Protein AF-A0A845BG48-F1 (afdb_monomer)

Structure (mmCIF, N/CA/C/O backbone):
data_AF-A0A845BG48-F1
#
_entry.id   AF-A0A845BG48-F1
#
loop_
_atom_site.group_PDB
_atom_site.id
_atom_site.type_symbol
_atom_site.label_atom_id
_atom_site.label_alt_id
_atom_site.label_comp_id
_atom_site.label_asym_id
_atom_site.label_entity_id
_atom_site.label_seq_id
_atom_site.pdbx_PDB_ins_code
_atom_site.Cartn_x
_atom_site.Cartn_y
_atom_site.Cartn_z
_atom_site.occupancy
_atom_site.B_iso_or_equiv
_atom_site.auth_seq_id
_atom_site.auth_comp_id
_atom_site.auth_asym_id
_atom_site.auth_atom_id
_atom_site.pdbx_PDB_model_num
ATOM 1 N N . MET A 1 1 ? 6.027 63.699 -12.533 1.00 31.20 1 MET A N 1
ATOM 2 C CA . MET A 1 1 ? 7.114 62.796 -12.099 1.00 31.20 1 MET A CA 1
ATOM 3 C C . MET A 1 1 ? 6.487 61.728 -11.215 1.00 31.20 1 MET A C 1
ATOM 5 O O . MET A 1 1 ? 6.056 62.059 -10.121 1.00 31.20 1 MET A O 1
ATOM 9 N N . ILE A 1 2 ? 6.293 60.512 -11.730 1.00 33.22 2 ILE A N 1
ATOM 10 C CA . ILE A 1 2 ? 5.609 59.414 -11.025 1.00 33.22 2 ILE A CA 1
ATOM 11 C C . ILE A 1 2 ? 6.683 58.423 -10.571 1.00 33.22 2 ILE A C 1
ATOM 13 O O . ILE A 1 2 ? 7.434 57.910 -11.397 1.00 33.22 2 ILE A O 1
ATOM 17 N N . LEU A 1 3 ? 6.781 58.200 -9.261 1.00 30.17 3 LEU A N 1
ATOM 18 C CA . LEU A 1 3 ? 7.706 57.248 -8.645 1.00 30.17 3 LEU A CA 1
ATOM 19 C C . LEU A 1 3 ? 7.070 55.851 -8.652 1.00 30.17 3 LEU A C 1
ATOM 21 O O . LEU A 1 3 ? 6.097 55.592 -7.947 1.00 30.17 3 LEU A O 1
ATOM 25 N N . LEU A 1 4 ? 7.617 54.961 -9.477 1.00 35.16 4 LEU A N 1
ATOM 26 C CA . LEU A 1 4 ? 7.224 53.558 -9.595 1.00 35.16 4 LEU A CA 1
ATOM 27 C C . LEU A 1 4 ? 7.928 52.762 -8.482 1.00 35.16 4 LEU A C 1
ATOM 29 O O . LEU A 1 4 ? 9.118 52.467 -8.580 1.00 35.16 4 LEU A O 1
ATOM 33 N N . LEU A 1 5 ? 7.217 52.441 -7.397 1.00 34.38 5 LEU A N 1
ATOM 34 C CA . LEU A 1 5 ? 7.753 51.606 -6.319 1.00 34.38 5 LEU A CA 1
ATOM 35 C C . LEU A 1 5 ? 7.679 50.128 -6.731 1.00 34.38 5 LEU A C 1
ATOM 37 O O . LEU A 1 5 ? 6.734 49.412 -6.403 1.00 34.38 5 LEU A O 1
ATOM 41 N N . ILE A 1 6 ? 8.682 49.669 -7.473 1.00 36.94 6 ILE A N 1
ATOM 42 C CA . ILE A 1 6 ? 8.892 48.243 -7.728 1.00 36.94 6 ILE A CA 1
ATOM 43 C C . ILE A 1 6 ? 9.318 47.618 -6.393 1.00 36.94 6 ILE A C 1
ATOM 45 O O . ILE A 1 6 ? 10.304 48.046 -5.799 1.00 36.94 6 ILE A O 1
ATOM 49 N N . ARG A 1 7 ? 8.577 46.620 -5.898 1.00 40.50 7 ARG A N 1
ATOM 50 C CA . ARG A 1 7 ? 9.009 45.764 -4.781 1.00 40.50 7 ARG A CA 1
ATOM 51 C C . ARG A 1 7 ? 9.574 44.456 -5.353 1.00 40.50 7 ARG A C 1
ATOM 53 O O . ARG A 1 7 ? 8.804 43.518 -5.543 1.00 40.50 7 ARG A O 1
ATOM 60 N N . PRO A 1 8 ? 10.884 44.367 -5.644 1.00 43.97 8 PRO A N 1
ATOM 61 C CA . PRO A 1 8 ? 11.494 43.192 -6.277 1.00 43.97 8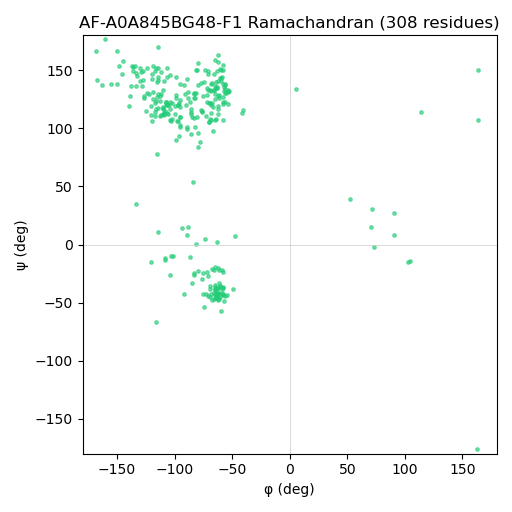 PRO A CA 1
ATOM 62 C C . PRO A 1 8 ? 11.636 41.959 -5.361 1.00 43.97 8 PRO A C 1
ATOM 64 O O . PRO A 1 8 ? 12.193 40.957 -5.792 1.00 43.97 8 PRO A O 1
ATOM 67 N N . PHE A 1 9 ? 11.125 41.998 -4.124 1.00 45.34 9 PHE A N 1
ATOM 68 C CA . PHE A 1 9 ? 11.353 40.958 -3.109 1.00 45.34 9 PHE A CA 1
A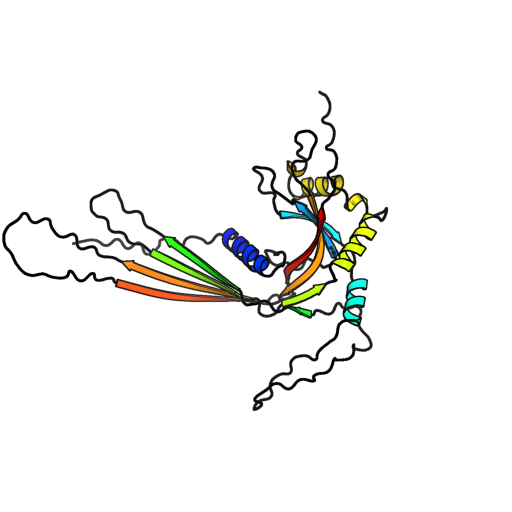TOM 69 C C . PHE A 1 9 ? 10.078 40.504 -2.381 1.00 45.34 9 PHE A C 1
ATOM 71 O O . PHE A 1 9 ? 10.118 40.212 -1.187 1.00 45.34 9 PHE A O 1
ATOM 78 N N . ALA A 1 10 ? 8.923 40.458 -3.054 1.00 47.00 10 ALA A N 1
ATOM 79 C CA . ALA A 1 10 ? 7.792 39.722 -2.487 1.00 47.00 10 ALA A CA 1
ATOM 80 C C . ALA A 1 10 ? 8.201 38.244 -2.371 1.00 47.00 10 ALA A C 1
ATOM 82 O O . ALA A 1 10 ? 8.518 37.620 -3.384 1.00 47.00 10 ALA A O 1
ATOM 83 N N . ALA A 1 11 ? 8.264 37.723 -1.141 1.00 46.59 11 ALA A N 1
ATOM 84 C CA . ALA A 1 11 ? 8.648 36.339 -0.895 1.00 46.59 11 ALA A CA 1
ATOM 85 C C . ALA A 1 11 ? 7.723 35.413 -1.705 1.00 46.59 11 ALA A C 1
ATOM 87 O O . ALA A 1 11 ? 6.504 35.616 -1.672 1.00 46.59 11 ALA A O 1
ATOM 88 N N . PRO A 1 12 ? 8.265 34.440 -2.462 1.00 51.38 12 PRO A N 1
ATOM 89 C CA . PRO A 1 12 ? 7.428 33.494 -3.183 1.00 51.38 12 PRO A CA 1
ATOM 90 C C . PRO A 1 12 ? 6.515 32.792 -2.177 1.00 51.38 12 PRO A C 1
ATOM 92 O O . PRO A 1 12 ? 6.969 32.400 -1.101 1.00 51.38 12 PRO A O 1
ATOM 95 N N . ALA A 1 13 ? 5.232 32.650 -2.518 1.00 50.88 13 ALA A N 1
ATOM 96 C CA . ALA A 1 13 ? 4.318 31.840 -1.727 1.00 50.88 13 ALA A CA 1
ATOM 97 C C . ALA A 1 13 ? 4.936 30.444 -1.560 1.00 50.88 13 ALA A C 1
ATOM 99 O O . ALA A 1 13 ? 5.268 29.779 -2.544 1.00 50.88 13 ALA A O 1
ATOM 100 N N . THR A 1 14 ? 5.157 30.034 -0.315 1.00 45.25 14 THR A N 1
ATOM 101 C CA . THR A 1 14 ? 5.721 28.727 0.010 1.00 45.25 14 THR A CA 1
ATOM 102 C C . THR A 1 14 ? 4.690 27.666 -0.349 1.00 45.25 14 THR A C 1
ATOM 104 O O . THR A 1 14 ? 3.622 27.625 0.260 1.00 45.25 14 THR A O 1
ATOM 107 N N . VAL A 1 15 ? 4.985 26.832 -1.349 1.00 53.31 15 VAL A N 1
ATOM 108 C CA . VAL A 1 15 ? 4.248 25.578 -1.569 1.00 53.31 15 VAL A CA 1
ATOM 109 C C . VAL A 1 15 ? 4.383 24.764 -0.286 1.00 53.31 15 VAL A C 1
ATOM 111 O O . VAL A 1 15 ? 5.504 24.524 0.168 1.00 53.31 15 VAL A O 1
ATOM 114 N N . THR A 1 16 ? 3.263 24.423 0.346 1.00 58.56 16 THR A N 1
ATOM 115 C CA . THR A 1 16 ? 3.285 23.610 1.563 1.00 58.56 16 THR A CA 1
ATOM 116 C C . THR A 1 16 ? 3.445 22.142 1.169 1.00 58.56 16 THR A C 1
ATOM 118 O O . THR A 1 16 ? 3.022 21.722 0.095 1.00 58.56 16 THR A O 1
ATOM 121 N N . ALA A 1 17 ? 4.068 21.330 2.027 1.00 59.22 17 ALA A N 1
ATOM 122 C CA . ALA A 1 17 ? 4.212 19.889 1.784 1.00 59.22 17 ALA A CA 1
ATOM 123 C C . ALA A 1 17 ? 2.853 19.170 1.613 1.00 59.22 17 ALA A C 1
ATOM 125 O O . ALA A 1 17 ? 2.782 18.112 0.990 1.00 59.22 17 ALA A O 1
ATOM 126 N N . GLU A 1 18 ? 1.776 19.764 2.134 1.00 62.78 18 GLU A N 1
ATOM 127 C CA . GLU A 1 18 ? 0.395 19.289 2.003 1.00 62.78 18 GLU A CA 1
ATOM 128 C C . GLU A 1 18 ? -0.098 19.313 0.548 1.00 62.78 18 GLU A C 1
ATOM 130 O O . GLU A 1 18 ? -0.745 18.356 0.121 1.00 62.78 18 GLU A O 1
ATOM 135 N N . ASP A 1 19 ? 0.282 20.332 -0.235 1.00 69.88 19 ASP A N 1
ATOM 136 C CA . ASP A 1 19 ? -0.083 20.437 -1.656 1.00 69.88 19 ASP A CA 1
ATOM 137 C C . ASP A 1 19 ? 0.511 19.266 -2.464 1.00 69.88 19 ASP A C 1
ATOM 139 O O . ASP A 1 19 ? -0.168 18.656 -3.293 1.00 69.88 19 ASP A O 1
ATOM 143 N N . VAL A 1 20 ? 1.766 18.900 -2.173 1.00 73.00 20 VAL A N 1
ATOM 144 C CA . VAL A 1 20 ? 2.483 17.809 -2.857 1.00 73.00 20 VAL A CA 1
ATOM 145 C C . VAL A 1 20 ? 1.883 16.450 -2.499 1.00 73.00 20 VAL A C 1
ATOM 147 O O . VAL A 1 20 ? 1.634 15.630 -3.382 1.00 73.00 20 VAL A O 1
ATOM 150 N N . ALA A 1 21 ? 1.600 16.213 -1.215 1.00 78.75 21 ALA A N 1
ATOM 151 C CA . ALA A 1 21 ? 0.995 14.966 -0.752 1.00 78.75 21 ALA A CA 1
ATOM 152 C C . ALA A 1 21 ? -0.392 14.737 -1.373 1.00 78.75 21 ALA A C 1
ATOM 154 O O . ALA A 1 21 ? -0.726 13.621 -1.778 1.00 78.75 21 ALA A O 1
ATOM 155 N N . GLN A 1 22 ? -1.207 15.792 -1.475 1.00 81.06 22 GLN A N 1
ATOM 156 C CA . GLN A 1 22 ? -2.530 15.708 -2.086 1.00 81.06 22 GLN A CA 1
ATOM 157 C C . GLN A 1 22 ? -2.439 15.427 -3.590 1.00 81.06 22 GLN A C 1
ATOM 159 O O . GLN A 1 22 ? -3.100 14.508 -4.079 1.00 81.06 22 GLN A O 1
ATOM 164 N N . ALA A 1 23 ? -1.594 16.173 -4.306 1.00 78.50 23 ALA A N 1
ATOM 165 C CA . ALA A 1 23 ? -1.367 15.997 -5.737 1.00 78.50 23 ALA A CA 1
ATOM 166 C C . ALA A 1 23 ? -0.861 14.582 -6.068 1.00 78.50 23 ALA A C 1
ATOM 168 O O . ALA A 1 23 ? -1.337 13.938 -7.012 1.00 78.50 23 ALA A O 1
ATOM 169 N N . TRP A 1 24 ? 0.053 14.069 -5.244 1.00 83.75 24 TRP A N 1
ATOM 170 C CA . TRP A 1 24 ? 0.539 12.698 -5.310 1.00 83.75 24 TRP A CA 1
ATOM 171 C C . TRP A 1 24 ? -0.584 11.683 -5.136 1.00 83.75 24 TRP A C 1
ATOM 173 O O . TRP A 1 24 ? -0.813 10.842 -6.008 1.00 83.75 24 TRP A O 1
ATOM 183 N N . ASN A 1 25 ? -1.307 11.777 -4.017 1.00 86.50 25 ASN A N 1
ATOM 184 C CA . ASN A 1 25 ? -2.363 10.837 -3.671 1.00 86.50 25 ASN A CA 1
ATOM 185 C C . ASN A 1 25 ? -3.440 10.794 -4.752 1.00 86.50 25 ASN A C 1
ATOM 187 O O . ASN A 1 25 ? -3.874 9.707 -5.136 1.00 86.50 25 ASN A O 1
ATOM 191 N N . GLU A 1 26 ? -3.838 11.951 -5.282 1.00 84.88 26 GLU A N 1
ATOM 192 C CA . GLU A 1 26 ? -4.800 12.037 -6.375 1.00 84.88 26 GLU A CA 1
ATOM 193 C C . GLU A 1 26 ? -4.269 11.359 -7.644 1.00 84.88 26 GLU A C 1
ATOM 195 O O . GLU A 1 26 ? -4.958 10.532 -8.246 1.00 84.88 26 GLU A O 1
ATOM 200 N N . SER A 1 27 ? -3.031 11.658 -8.035 1.00 83.19 27 SER A N 1
ATOM 201 C CA . SER A 1 27 ? -2.456 11.154 -9.283 1.00 83.19 27 SER A CA 1
ATOM 202 C C . SER A 1 27 ? -2.221 9.649 -9.256 1.00 83.19 27 SER A C 1
ATOM 204 O O . SER A 1 27 ? -2.562 8.956 -10.213 1.00 83.19 27 SER A O 1
ATOM 206 N N . ILE A 1 28 ? -1.709 9.122 -8.145 1.00 87.44 28 ILE A N 1
ATOM 207 C CA . ILE A 1 28 ? -1.507 7.685 -7.965 1.00 87.44 28 ILE A CA 1
ATOM 208 C C . ILE A 1 28 ? -2.850 6.949 -7.845 1.00 87.44 28 ILE A C 1
ATOM 210 O O . ILE A 1 28 ? -3.019 5.886 -8.444 1.00 87.44 28 ILE A O 1
ATOM 214 N N . SER A 1 29 ? -3.850 7.531 -7.172 1.00 88.06 29 SER A N 1
ATOM 215 C CA . SER A 1 29 ? -5.186 6.922 -7.075 1.00 88.06 29 SER A CA 1
ATOM 216 C C . SER A 1 29 ? -5.859 6.760 -8.442 1.00 88.06 29 SER A C 1
ATOM 218 O O . SER A 1 29 ? -6.553 5.767 -8.671 1.00 88.06 29 SER A O 1
ATOM 220 N N . ARG A 1 30 ? -5.609 7.675 -9.393 1.00 88.19 30 ARG A N 1
ATOM 221 C CA . ARG A 1 30 ? -6.095 7.561 -10.785 1.00 88.19 30 ARG A CA 1
ATOM 222 C C . ARG A 1 30 ? -5.536 6.338 -11.524 1.00 88.19 30 ARG A C 1
ATOM 224 O O . ARG A 1 30 ? -6.145 5.892 -12.491 1.00 88.19 30 ARG A O 1
ATOM 231 N N . LEU A 1 31 ? -4.426 5.762 -11.056 1.00 87.06 31 LEU A N 1
ATOM 232 C CA . LEU A 1 31 ? -3.834 4.529 -11.594 1.00 87.06 31 LEU A CA 1
ATOM 233 C C . LEU A 1 31 ? -4.529 3.260 -11.057 1.00 87.06 31 LEU A C 1
ATOM 235 O O . LEU A 1 31 ? -4.145 2.140 -11.404 1.00 87.06 31 LEU A O 1
ATOM 239 N N . GLY A 1 32 ? -5.550 3.410 -10.203 1.00 89.75 32 GLY A N 1
ATOM 240 C CA . GLY A 1 32 ? -6.282 2.295 -9.603 1.00 89.75 32 GLY A CA 1
ATOM 241 C C . GLY A 1 32 ? -5.469 1.538 -8.550 1.00 89.75 32 GLY A C 1
ATOM 242 O O . GLY A 1 32 ? -5.623 0.321 -8.400 1.00 89.75 32 GLY A O 1
ATOM 243 N N . ILE A 1 33 ? -4.565 2.236 -7.859 1.00 93.81 33 ILE A N 1
ATOM 244 C CA . ILE A 1 33 ? -3.758 1.711 -6.752 1.00 93.81 33 ILE A CA 1
ATOM 245 C C . ILE A 1 33 ? -3.849 2.667 -5.560 1.00 93.81 33 ILE A C 1
ATOM 247 O O . ILE A 1 33 ? -4.074 3.862 -5.731 1.00 93.81 33 ILE A O 1
ATOM 251 N N . LEU A 1 34 ? -3.706 2.139 -4.348 1.00 95.06 34 LEU A N 1
ATOM 252 C CA . LEU A 1 34 ? -3.690 2.939 -3.127 1.00 95.06 34 LEU A CA 1
ATOM 253 C C . LEU A 1 34 ? -2.334 3.644 -3.014 1.00 95.06 34 LEU A C 1
ATOM 255 O O . LEU A 1 34 ? -1.317 2.955 -3.115 1.00 95.06 34 LEU A O 1
ATOM 259 N N . PRO A 1 35 ? -2.299 4.973 -2.826 1.00 94.69 35 PRO A N 1
ATOM 260 C CA . PRO A 1 35 ? -1.052 5.719 -2.771 1.00 94.69 35 PRO A CA 1
ATOM 261 C C . PRO A 1 35 ? -0.302 5.492 -1.458 1.00 94.69 35 PRO A C 1
ATOM 263 O O . PRO A 1 35 ? -0.909 5.282 -0.408 1.00 94.69 35 PRO A O 1
ATOM 266 N N . VAL A 1 36 ? 1.025 5.586 -1.530 1.00 94.06 36 VAL A N 1
ATOM 267 C CA . VAL A 1 36 ? 1.924 5.662 -0.373 1.00 94.06 36 VAL A CA 1
ATOM 268 C C . VAL A 1 36 ? 2.689 6.975 -0.489 1.00 94.06 36 VAL A C 1
ATOM 270 O O . VAL A 1 36 ? 3.351 7.212 -1.503 1.00 94.06 36 VAL A O 1
ATOM 273 N N . PHE A 1 37 ? 2.530 7.854 0.502 1.00 89.94 37 PHE A N 1
ATOM 274 C CA . PHE A 1 37 ? 3.234 9.130 0.564 1.00 89.94 37 PHE A CA 1
ATOM 275 C C . PHE A 1 37 ? 3.719 9.432 1.993 1.00 89.94 37 PHE A C 1
ATOM 277 O O . PHE A 1 37 ? 2.887 9.455 2.905 1.00 89.94 37 PHE A O 1
ATOM 284 N N . PRO A 1 38 ? 5.015 9.748 2.175 1.00 91.38 38 PRO A N 1
ATOM 285 C CA . PRO A 1 38 ? 6.072 9.629 1.162 1.00 91.38 38 PRO A CA 1
ATOM 286 C C . PRO A 1 38 ? 6.260 8.161 0.723 1.00 91.38 38 PRO A C 1
ATOM 288 O O . PRO A 1 38 ? 5.763 7.270 1.402 1.00 91.38 38 PRO A O 1
ATOM 291 N N . PRO A 1 39 ? 6.917 7.879 -0.415 1.00 92.25 39 PRO A N 1
ATOM 292 C CA . PRO A 1 39 ? 7.283 6.509 -0.768 1.00 92.25 39 PRO A CA 1
ATOM 293 C C . PRO A 1 39 ? 8.163 5.861 0.310 1.00 92.25 39 PRO A C 1
ATOM 295 O O . PRO A 1 39 ? 9.086 6.502 0.813 1.00 92.25 39 PRO A O 1
ATOM 298 N N . GLU A 1 40 ? 7.906 4.595 0.637 1.00 95.38 40 GLU A N 1
ATOM 299 C CA . GLU A 1 40 ? 8.533 3.902 1.774 1.00 95.38 40 GLU A CA 1
ATOM 300 C C . GLU A 1 40 ? 9.032 2.501 1.398 1.00 95.38 40 GLU A C 1
ATOM 302 O O . GLU A 1 40 ? 8.433 1.813 0.575 1.00 95.38 40 GLU A O 1
ATOM 307 N N . GLU A 1 41 ? 10.123 2.049 2.019 1.00 95.38 41 GLU A N 1
ATOM 308 C CA . GLU A 1 41 ? 10.659 0.689 1.830 1.00 95.38 41 GLU A CA 1
ATOM 309 C C . GLU A 1 41 ? 9.899 -0.369 2.649 1.00 95.38 41 GLU A C 1
ATOM 311 O O . GLU A 1 41 ? 9.911 -1.547 2.300 1.00 95.38 41 GLU A O 1
ATOM 316 N N . ASP A 1 42 ? 9.219 0.042 3.724 1.00 95.25 42 ASP A N 1
ATOM 317 C CA . ASP A 1 42 ? 8.741 -0.859 4.781 1.00 95.25 42 ASP A CA 1
ATOM 318 C C . ASP A 1 42 ? 7.333 -1.445 4.558 1.00 95.25 42 ASP A C 1
ATOM 320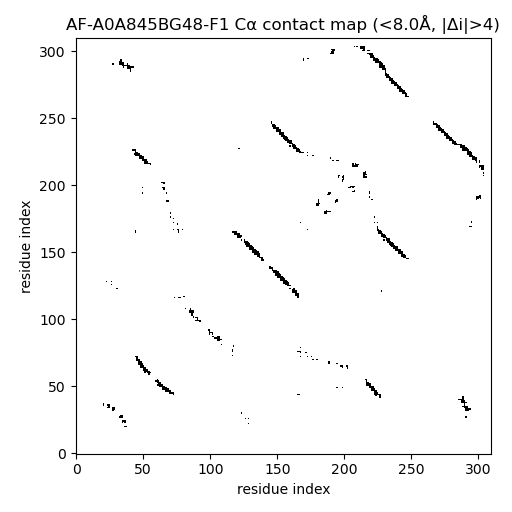 O O . ASP A 1 42 ? 6.796 -2.127 5.441 1.00 95.25 42 ASP A O 1
ATOM 324 N N . LEU A 1 43 ? 6.741 -1.237 3.377 1.00 97.50 43 LEU A N 1
ATOM 325 C CA . LEU A 1 43 ? 5.425 -1.766 3.015 1.00 97.50 43 LEU A CA 1
ATOM 326 C C . LEU A 1 43 ? 5.555 -3.024 2.150 1.00 97.50 43 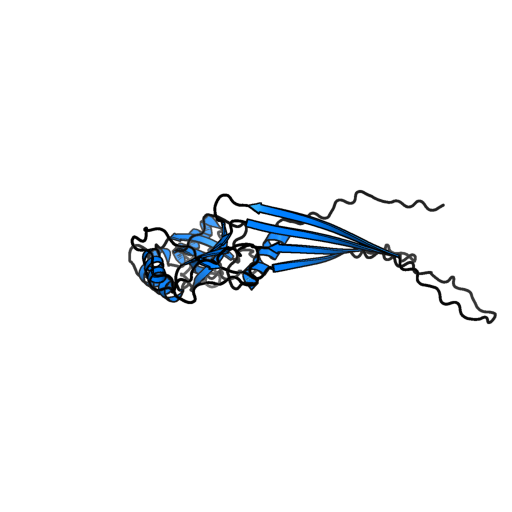LEU A C 1
ATOM 328 O O . LEU A 1 43 ? 6.077 -2.992 1.037 1.00 97.50 43 LEU A O 1
ATOM 332 N N . HIS A 1 44 ? 5.031 -4.145 2.638 1.00 97.94 44 HIS A N 1
ATOM 333 C CA . HIS A 1 44 ? 5.247 -5.453 2.025 1.00 97.94 44 HIS A CA 1
ATOM 334 C C . HIS A 1 44 ? 3.937 -6.156 1.667 1.00 97.94 44 HIS A C 1
ATOM 336 O O . HIS A 1 44 ? 2.899 -5.973 2.306 1.00 97.94 44 HIS A O 1
ATOM 342 N N . VAL A 1 45 ? 3.981 -7.013 0.642 1.00 98.31 45 VAL A N 1
ATOM 343 C CA . VAL A 1 45 ? 2.881 -7.951 0.361 1.00 98.31 45 VAL A CA 1
ATOM 344 C C . VAL A 1 45 ? 2.714 -8.885 1.551 1.00 98.31 45 VAL A C 1
ATOM 346 O O . VAL A 1 45 ? 3.687 -9.490 1.985 1.00 98.31 45 VAL A O 1
ATOM 349 N N . GLY A 1 46 ? 1.488 -9.007 2.055 1.00 98.44 46 GLY A N 1
ATOM 350 C CA . GLY A 1 46 ? 1.191 -9.735 3.286 1.00 98.44 46 GLY A CA 1
ATOM 351 C C . GLY A 1 46 ? 0.945 -8.837 4.495 1.00 98.44 46 GLY A C 1
ATOM 352 O O . GLY A 1 46 ? 0.367 -9.301 5.477 1.00 98.44 46 GLY A O 1
ATOM 353 N N . ASP A 1 47 ? 1.300 -7.550 4.439 1.00 98.69 47 ASP A N 1
ATOM 354 C CA . ASP A 1 47 ? 1.019 -6.637 5.546 1.00 98.69 47 ASP A CA 1
ATOM 355 C C . ASP A 1 47 ? -0.491 -6.459 5.748 1.00 98.69 47 ASP A C 1
ATOM 357 O O . ASP A 1 47 ? -1.238 -6.153 4.813 1.00 98.69 47 ASP A O 1
ATOM 361 N N . LEU A 1 48 ? -0.938 -6.628 6.992 1.00 98.50 48 LEU A N 1
ATOM 362 C CA . LEU A 1 48 ? -2.326 -6.473 7.409 1.00 98.50 48 LEU A CA 1
ATOM 363 C C . LEU A 1 48 ? -2.481 -5.187 8.220 1.00 98.50 48 LEU A C 1
ATOM 365 O O . LEU A 1 48 ? -1.880 -5.030 9.284 1.00 98.50 48 LEU A O 1
ATOM 369 N N . TRP A 1 49 ? -3.335 -4.289 7.742 1.00 98.31 49 TRP A N 1
ATOM 370 C CA . TRP A 1 49 ? -3.578 -2.977 8.334 1.00 98.31 49 TRP A CA 1
ATOM 371 C C . TRP A 1 49 ? -5.010 -2.850 8.844 1.00 98.31 49 TRP A C 1
ATOM 373 O O . TRP A 1 49 ? -5.945 -3.264 8.162 1.00 98.31 49 TRP A O 1
ATOM 383 N N . ALA A 1 50 ? -5.191 -2.218 10.003 1.00 97.94 50 ALA A N 1
ATOM 384 C CA . ALA A 1 50 ? -6.479 -1.663 10.410 1.00 97.94 50 ALA A CA 1
ATOM 385 C C . ALA A 1 50 ? -6.569 -0.216 9.935 1.00 97.94 50 ALA A C 1
ATOM 387 O O . ALA A 1 50 ? -5.653 0.566 10.186 1.00 97.94 50 ALA A O 1
ATOM 388 N N . VAL A 1 51 ? -7.664 0.136 9.265 1.00 96.25 51 VAL A N 1
ATOM 389 C CA . VAL A 1 51 ? -7.867 1.455 8.657 1.00 96.25 51 VAL A CA 1
ATOM 390 C C . VAL A 1 51 ? -9.215 2.028 9.069 1.00 96.25 51 VAL A C 1
ATOM 392 O O . VAL A 1 51 ? -10.219 1.312 9.118 1.00 96.25 51 VAL A O 1
ATOM 395 N N . ILE A 1 52 ? -9.235 3.334 9.327 1.00 94.56 52 ILE A N 1
ATOM 396 C CA . ILE A 1 52 ? -10.457 4.107 9.552 1.00 94.56 52 ILE A CA 1
ATOM 397 C C . ILE A 1 52 ? -11.148 4.351 8.206 1.00 94.56 52 ILE A C 1
ATOM 399 O O . ILE A 1 52 ? -10.591 4.999 7.317 1.00 94.56 52 ILE A O 1
ATOM 403 N N . ALA A 1 53 ? -12.346 3.784 8.043 1.00 88.69 53 ALA A N 1
ATOM 404 C CA . ALA A 1 53 ? -13.030 3.716 6.752 1.00 88.69 53 ALA A CA 1
ATOM 405 C C . ALA A 1 53 ? -13.817 4.983 6.390 1.00 88.69 53 ALA A C 1
ATOM 407 O O . ALA A 1 53 ? -14.013 5.259 5.208 1.00 88.69 53 ALA A O 1
ATOM 408 N N . SER A 1 54 ? -14.263 5.743 7.387 1.00 83.62 54 SER A N 1
ATOM 409 C CA . SER A 1 54 ? -14.951 7.018 7.202 1.00 83.62 54 SER A CA 1
ATOM 410 C C . SER A 1 54 ? -14.645 7.956 8.363 1.00 83.62 54 SER A C 1
ATOM 412 O O . SER A 1 54 ? -14.382 7.496 9.477 1.00 83.62 54 SER A O 1
ATOM 414 N N . ASP A 1 55 ? -14.724 9.261 8.111 1.00 72.31 55 ASP A N 1
ATOM 415 C CA . ASP A 1 55 ? -14.693 10.251 9.183 1.00 72.31 55 ASP A CA 1
ATOM 416 C C . ASP A 1 55 ? -15.963 10.157 10.028 1.00 72.31 55 ASP A C 1
ATOM 418 O O . ASP A 1 55 ? -17.073 10.030 9.505 1.00 72.31 55 ASP A O 1
ATOM 422 N N . ALA A 1 56 ? -15.794 10.254 11.345 1.00 67.19 56 ALA A N 1
ATOM 423 C CA . ALA A 1 56 ? -16.856 10.753 12.202 1.00 67.19 56 ALA A CA 1
ATOM 424 C C . ALA A 1 56 ? -16.850 12.286 12.098 1.00 67.19 56 ALA A C 1
ATOM 426 O O . ALA A 1 56 ? -15.773 12.892 12.086 1.00 67.19 56 ALA A O 1
ATOM 427 N N . GLU A 1 57 ? -18.036 12.898 11.997 1.00 68.12 57 GLU A N 1
ATOM 428 C CA . GLU A 1 57 ? -18.218 14.349 11.845 1.00 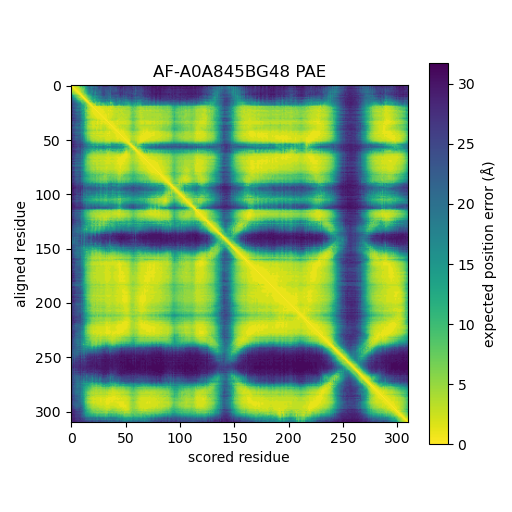68.12 57 GLU A CA 1
ATOM 429 C C . GLU A 1 57 ? -17.242 15.147 12.727 1.00 68.12 57 GLU A C 1
ATOM 431 O O . GLU A 1 57 ? -17.292 15.070 13.955 1.00 68.12 57 GLU A O 1
ATOM 436 N N . GLY A 1 58 ? -16.348 15.913 12.090 1.00 63.78 58 GLY A N 1
ATOM 437 C CA . GLY A 1 58 ? -15.430 16.830 12.771 1.00 63.78 58 GLY A CA 1
ATOM 438 C C . GLY A 1 58 ? -14.061 16.267 13.171 1.00 63.78 58 GLY A C 1
ATOM 439 O O . GLY A 1 58 ? -13.314 16.976 13.841 1.00 63.78 58 GLY A O 1
ATOM 440 N N . THR A 1 59 ? -13.687 15.048 12.762 1.00 63.50 59 THR A N 1
ATOM 441 C CA . THR A 1 59 ? -12.355 14.481 13.058 1.00 63.50 59 THR A CA 1
ATOM 442 C C . THR A 1 59 ? -11.555 14.187 11.781 1.00 63.50 59 THR A C 1
ATOM 444 O O . THR A 1 59 ? -12.095 13.549 10.890 1.00 63.50 59 THR A O 1
ATOM 447 N N . PRO A 1 60 ? -10.276 14.611 11.656 1.00 77.88 60 PRO A N 1
ATOM 448 C CA . PRO A 1 60 ? -9.434 14.331 10.486 1.00 77.88 60 PRO A CA 1
ATOM 449 C C . PRO A 1 60 ? -8.772 12.944 10.601 1.00 77.88 60 PRO A C 1
ATOM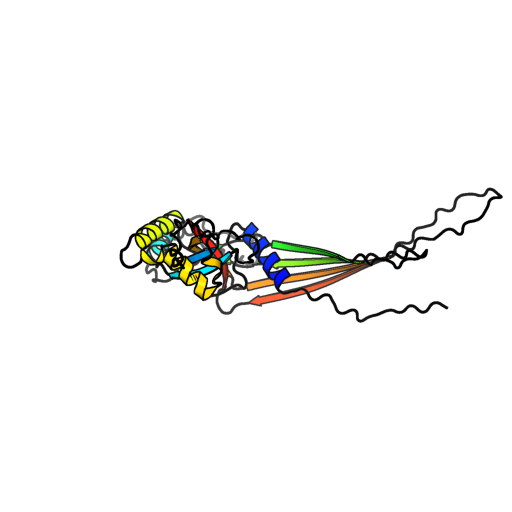 451 O O . PRO A 1 60 ? -7.543 12.812 10.588 1.00 77.88 60 PRO A O 1
ATOM 454 N N . LEU A 1 61 ? -9.582 11.906 10.817 1.00 78.56 61 LEU A N 1
ATOM 455 C CA . LEU A 1 61 ? -9.101 10.548 11.089 1.00 78.56 61 LEU A CA 1
ATOM 456 C C . LEU A 1 61 ? -9.185 9.626 9.869 1.00 78.56 61 LEU A C 1
ATOM 458 O O . LEU A 1 61 ? -8.615 8.531 9.899 1.00 78.56 61 LEU A O 1
ATOM 462 N N . LEU A 1 62 ? -9.839 10.057 8.791 1.00 80.81 62 LEU A N 1
ATOM 463 C CA . LEU A 1 62 ? -9.971 9.294 7.559 1.00 80.81 62 LEU A CA 1
ATOM 464 C C . LEU A 1 62 ? -8.616 8.837 7.038 1.00 80.81 62 LEU A C 1
ATOM 466 O O . LEU A 1 62 ? -7.658 9.603 6.929 1.00 80.81 62 LEU A O 1
ATOM 470 N N . GLY A 1 63 ? -8.548 7.551 6.702 1.00 80.44 63 GLY A N 1
ATOM 471 C CA . GLY A 1 63 ? -7.358 6.954 6.112 1.00 80.44 63 GLY A CA 1
ATOM 472 C C . GLY A 1 63 ? -6.199 6.759 7.086 1.00 80.44 63 GLY A C 1
ATOM 473 O O . GLY A 1 63 ? -5.198 6.163 6.689 1.00 80.44 63 GLY A O 1
ATOM 474 N N . LYS A 1 64 ? -6.316 7.174 8.358 1.00 91.25 64 LYS A N 1
ATOM 475 C CA . LYS A 1 64 ? -5.341 6.779 9.377 1.00 91.25 64 LYS A CA 1
ATOM 476 C C . LYS A 1 64 ? -5.402 5.267 9.569 1.00 91.25 64 LYS A C 1
ATOM 478 O O . LYS A 1 64 ? -6.476 4.654 9.555 1.00 91.25 64 LYS A O 1
ATOM 483 N N . ALA A 1 65 ? -4.228 4.675 9.728 1.00 94.94 65 ALA A N 1
ATOM 484 C CA . ALA A 1 65 ? -4.062 3.238 9.742 1.00 94.94 65 ALA A CA 1
ATOM 485 C C . ALA A 1 65 ? -2.962 2.812 10.713 1.00 94.94 65 ALA A C 1
ATOM 487 O O . ALA A 1 65 ? -2.069 3.591 11.039 1.00 94.94 65 ALA A O 1
ATOM 488 N N . VAL A 1 66 ? -3.018 1.555 11.142 1.00 96.88 66 VAL A N 1
ATOM 489 C CA . VAL A 1 66 ? -1.955 0.909 11.918 1.00 96.88 66 VAL A CA 1
ATOM 490 C C . VAL A 1 66 ? -1.735 -0.512 11.406 1.00 96.88 66 VAL A C 1
ATOM 492 O O . VAL A 1 66 ? -2.698 -1.237 11.138 1.00 96.88 66 VAL A O 1
ATOM 495 N N . ARG A 1 67 ? -0.469 -0.915 11.251 1.00 97.88 67 ARG A N 1
ATOM 496 C CA . ARG A 1 67 ? -0.109 -2.287 10.876 1.00 97.88 67 ARG A CA 1
ATOM 497 C C . ARG A 1 67 ? -0.367 -3.209 12.065 1.00 97.88 67 ARG A C 1
ATOM 499 O O . ARG A 1 67 ? 0.178 -2.989 13.143 1.00 97.88 67 ARG A O 1
ATOM 506 N N . LEU A 1 68 ? -1.198 -4.228 11.871 1.00 97.75 68 LEU A N 1
ATOM 507 C CA . LEU A 1 68 ? -1.540 -5.210 12.901 1.00 97.75 68 LEU A CA 1
ATOM 508 C C . LEU A 1 68 ? -0.620 -6.429 12.863 1.00 97.75 68 LEU A C 1
ATOM 510 O O . LEU A 1 68 ? -0.232 -6.938 13.911 1.00 97.75 68 LEU A O 1
ATOM 514 N N . ALA A 1 69 ? -0.317 -6.921 11.661 1.00 98.19 69 ALA A N 1
ATOM 515 C CA . ALA A 1 69 ? 0.428 -8.157 11.456 1.00 98.19 69 ALA A CA 1
ATOM 516 C C . ALA A 1 69 ? 1.024 -8.224 10.043 1.00 98.19 69 ALA A C 1
ATOM 518 O O . ALA A 1 69 ? 0.769 -7.358 9.203 1.00 98.19 69 ALA A O 1
ATOM 519 N N . HIS A 1 70 ? 1.778 -9.292 9.793 1.00 98.50 70 HIS A N 1
ATOM 520 C CA . HIS A 1 70 ? 2.233 -9.703 8.472 1.00 98.50 70 HIS A CA 1
ATOM 521 C C . HIS A 1 70 ? 1.835 -11.165 8.250 1.00 98.50 70 HIS A C 1
ATOM 523 O O . HIS A 1 70 ? 2.105 -12.020 9.097 1.00 98.50 70 HIS A O 1
ATOM 529 N N . ILE A 1 71 ? 1.169 -11.440 7.134 1.00 98.38 71 ILE A N 1
ATOM 530 C CA . ILE A 1 71 ? 0.773 -12.779 6.705 1.00 98.38 71 ILE A CA 1
ATOM 531 C C . ILE A 1 71 ? 1.746 -13.209 5.615 1.00 98.38 71 ILE A C 1
ATOM 533 O O . ILE A 1 71 ? 1.833 -12.548 4.585 1.00 98.38 71 ILE A O 1
ATOM 537 N N . ASP A 1 72 ? 2.451 -14.321 5.814 1.00 97.56 72 ASP A N 1
ATOM 538 C CA . ASP A 1 72 ? 3.339 -14.843 4.777 1.00 97.56 72 ASP A CA 1
ATOM 539 C C . ASP A 1 72 ? 2.511 -15.352 3.583 1.00 97.56 72 ASP A C 1
ATOM 541 O O . ASP A 1 72 ? 1.653 -16.230 3.720 1.00 97.56 72 ASP A O 1
ATOM 545 N N . LEU A 1 73 ? 2.748 -14.751 2.414 1.00 97.81 73 LEU A N 1
ATOM 546 C CA . LEU A 1 73 ? 2.112 -15.078 1.133 1.00 97.81 73 LEU A CA 1
ATOM 547 C C . LEU A 1 73 ? 3.122 -15.637 0.118 1.00 97.81 73 LEU A C 1
ATOM 549 O O . LEU A 1 73 ? 2.822 -15.717 -1.077 1.00 97.81 73 LEU A O 1
ATOM 553 N N . ARG A 1 74 ? 4.342 -15.967 0.552 1.00 95.62 74 ARG A N 1
ATOM 554 C CA . ARG A 1 74 ? 5.451 -16.336 -0.334 1.00 95.62 74 ARG A CA 1
ATOM 555 C C . ARG A 1 74 ? 5.193 -17.619 -1.103 1.00 95.62 74 ARG A C 1
ATOM 557 O O . ARG A 1 74 ? 5.483 -17.678 -2.295 1.00 95.62 74 ARG A O 1
ATOM 564 N N . ASP A 1 75 ? 4.568 -18.599 -0.466 1.00 95.56 75 ASP A N 1
ATOM 565 C CA . ASP A 1 75 ? 4.133 -19.839 -1.106 1.00 95.56 75 ASP A CA 1
ATOM 566 C C . ASP A 1 75 ? 3.175 -19.575 -2.283 1.00 95.56 75 ASP A C 1
ATOM 568 O O . ASP A 1 75 ? 3.345 -20.121 -3.375 1.00 95.56 75 ASP A O 1
ATOM 572 N N . LEU A 1 76 ? 2.219 -18.660 -2.098 1.00 96.19 76 LEU A N 1
ATOM 573 C CA . 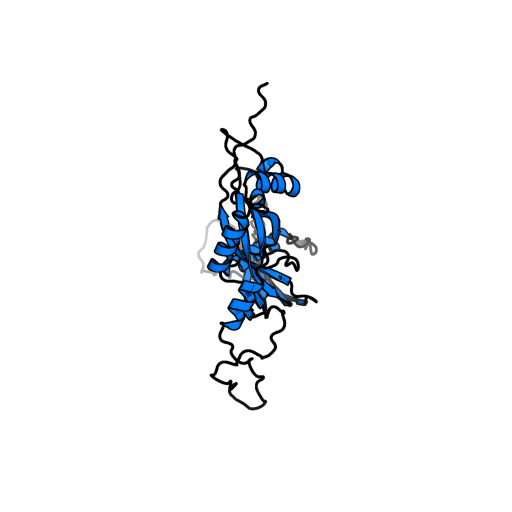LEU A 1 76 ? 1.269 -18.253 -3.132 1.00 96.19 76 LEU A CA 1
ATOM 574 C C . LEU A 1 76 ? 1.944 -17.465 -4.264 1.00 96.19 76 LEU A C 1
ATOM 576 O O . LEU A 1 76 ? 1.561 -17.617 -5.426 1.00 96.19 76 LEU A O 1
ATOM 580 N N . MET A 1 77 ? 2.945 -16.636 -3.950 1.00 95.06 77 MET A N 1
ATOM 581 C CA . MET A 1 77 ? 3.726 -15.906 -4.957 1.00 95.06 77 MET A CA 1
ATOM 582 C C . MET A 1 77 ? 4.547 -16.860 -5.823 1.00 95.06 77 MET A C 1
ATOM 584 O O . MET A 1 77 ? 4.485 -16.767 -7.048 1.00 95.06 77 MET A O 1
ATOM 588 N N . HIS A 1 78 ? 5.241 -17.816 -5.206 1.00 92.25 78 HIS A N 1
ATOM 589 C CA . HIS A 1 78 ? 6.015 -18.837 -5.916 1.00 92.25 78 HIS A CA 1
ATOM 590 C C . HIS A 1 78 ? 5.125 -19.705 -6.804 1.00 92.25 78 HIS A C 1
ATOM 592 O O . HIS A 1 78 ? 5.406 -19.880 -7.991 1.00 92.25 78 HIS A O 1
ATOM 598 N N . ALA A 1 79 ? 3.995 -20.174 -6.269 1.00 91.50 79 ALA A N 1
ATOM 599 C CA . ALA A 1 79 ? 3.026 -20.952 -7.035 1.00 91.50 79 ALA A CA 1
ATOM 600 C C . ALA A 1 79 ? 2.458 -20.168 -8.231 1.00 91.50 79 ALA A C 1
ATOM 602 O O . ALA A 1 79 ? 2.208 -20.746 -9.291 1.00 91.50 79 ALA A O 1
ATOM 603 N N . ALA A 1 80 ? 2.259 -18.853 -8.087 1.00 90.44 80 ALA A N 1
ATOM 604 C CA . ALA A 1 80 ? 1.819 -17.997 -9.182 1.00 90.44 80 ALA A CA 1
ATOM 605 C C . ALA A 1 80 ? 2.923 -17.791 -10.231 1.00 90.44 80 ALA A C 1
ATOM 607 O O . ALA A 1 80 ? 2.645 -17.896 -11.423 1.00 90.44 80 ALA A O 1
ATOM 608 N N . GLN A 1 81 ? 4.164 -17.540 -9.809 1.00 88.75 81 GLN A N 1
ATOM 609 C CA . GLN A 1 81 ? 5.304 -17.315 -10.705 1.00 88.75 81 GLN A CA 1
ATOM 610 C C . GLN A 1 81 ? 5.613 -18.532 -11.578 1.00 88.75 81 GLN A C 1
ATOM 612 O O . GLN A 1 81 ? 5.918 -18.370 -12.755 1.00 88.75 81 GLN A O 1
ATOM 617 N N . GLN A 1 82 ? 5.481 -19.744 -11.035 1.00 86.38 82 GLN A N 1
ATOM 618 C CA . GLN A 1 82 ? 5.694 -20.987 -11.786 1.00 86.38 82 GLN A CA 1
ATOM 619 C C . GLN A 1 82 ? 4.663 -21.215 -12.900 1.00 86.38 82 GLN A C 1
ATOM 621 O O . GLN A 1 82 ? 4.920 -21.981 -13.823 1.00 86.38 82 GLN A O 1
ATOM 626 N N . ARG A 1 83 ? 3.489 -20.582 -12.810 1.00 86.75 83 ARG A N 1
ATOM 627 C CA . ARG A 1 83 ? 2.386 -20.746 -13.771 1.00 86.75 83 ARG A CA 1
ATOM 628 C C . ARG A 1 83 ? 2.261 -19.583 -14.750 1.00 86.75 83 ARG A C 1
ATOM 630 O O . ARG A 1 83 ? 1.437 -19.650 -15.658 1.00 86.75 83 ARG A O 1
ATOM 637 N N . GLN A 1 84 ? 2.987 -18.491 -14.523 1.00 87.06 84 GLN A N 1
ATOM 638 C CA . GLN A 1 84 ? 2.891 -17.301 -15.358 1.00 87.06 84 GLN A CA 1
ATOM 639 C C . GLN A 1 84 ? 3.759 -17.454 -16.604 1.00 87.06 84 GLN A C 1
ATOM 641 O O . GLN A 1 84 ? 4.948 -17.751 -16.461 1.00 87.06 84 GLN A O 1
ATOM 646 N N . PRO A 1 85 ? 3.205 -17.184 -17.800 1.00 88.06 85 PRO A N 1
ATOM 647 C CA . PRO A 1 85 ? 3.999 -17.200 -19.008 1.00 88.06 85 PRO A CA 1
ATOM 648 C C . PRO A 1 85 ? 5.059 -16.107 -18.952 1.00 88.06 85 PRO A C 1
ATOM 650 O O . PRO A 1 85 ? 4.778 -14.964 -18.573 1.00 88.06 85 PRO A O 1
ATOM 653 N N . ARG A 1 86 ? 6.286 -16.456 -19.332 1.00 87.00 86 ARG A N 1
ATOM 654 C CA . ARG A 1 86 ? 7.416 -15.524 -19.369 1.00 87.00 86 ARG A CA 1
ATOM 655 C C . ARG A 1 86 ? 7.822 -15.220 -20.793 1.00 87.00 86 ARG A C 1
ATOM 657 O O . ARG A 1 86 ? 8.043 -16.119 -21.590 1.00 87.00 86 ARG A O 1
ATOM 664 N N . PHE A 1 87 ? 8.011 -13.944 -21.084 1.00 87.81 87 PHE A N 1
ATOM 665 C CA . PHE A 1 87 ? 8.526 -13.500 -22.372 1.00 87.81 87 PHE A CA 1
ATOM 666 C C . PHE A 1 87 ? 9.976 -13.035 -22.222 1.00 87.81 87 PHE A C 1
ATOM 668 O O . PHE A 1 87 ? 10.368 -12.627 -21.125 1.00 87.81 87 PHE A O 1
ATOM 675 N N . PRO A 1 88 ? 10.787 -13.143 -23.286 1.00 84.62 88 PRO A N 1
ATOM 676 C CA . PRO A 1 88 ? 12.176 -12.710 -23.248 1.00 84.62 88 PRO A CA 1
ATOM 677 C C . PRO A 1 88 ? 12.278 -11.201 -23.013 1.00 84.62 88 PRO A C 1
ATOM 679 O O . PRO A 1 88 ? 11.419 -10.429 -23.448 1.00 84.62 88 PRO A O 1
ATOM 682 N N . ASP A 1 89 ? 13.358 -10.784 -22.354 1.00 83.00 89 ASP A N 1
ATOM 683 C CA . ASP A 1 89 ? 13.642 -9.368 -22.144 1.00 83.00 89 ASP A CA 1
ATOM 684 C C . ASP A 1 89 ? 13.791 -8.630 -23.476 1.00 83.00 89 ASP A C 1
ATOM 686 O O . ASP A 1 89 ? 14.244 -9.171 -24.493 1.00 83.00 89 ASP A O 1
ATOM 690 N N . THR A 1 90 ? 13.435 -7.345 -23.464 1.00 79.75 90 THR A N 1
ATOM 691 C CA . THR A 1 90 ? 13.567 -6.520 -24.659 1.00 79.75 90 THR A CA 1
ATOM 692 C C . THR A 1 90 ? 15.037 -6.295 -24.995 1.00 79.75 90 THR A C 1
ATOM 694 O O . THR A 1 90 ? 15.720 -5.510 -24.341 1.00 79.75 90 THR A O 1
ATOM 697 N N . ALA A 1 91 ? 15.506 -6.953 -26.057 1.00 76.31 91 ALA A N 1
ATOM 698 C CA . ALA A 1 91 ? 16.872 -6.809 -26.542 1.00 76.31 91 ALA A CA 1
ATOM 699 C C . ALA A 1 91 ? 17.205 -5.351 -26.910 1.00 76.31 91 ALA A C 1
ATOM 701 O O . ALA A 1 91 ? 16.371 -4.608 -27.450 1.00 76.31 91 ALA A O 1
ATOM 702 N N . ALA A 1 92 ? 18.455 -4.957 -26.652 1.00 73.56 92 ALA A N 1
ATOM 703 C CA . ALA A 1 92 ? 18.996 -3.702 -27.155 1.00 73.56 92 ALA A CA 1
ATOM 704 C C . ALA A 1 92 ? 18.939 -3.692 -28.691 1.00 73.56 92 ALA A C 1
ATOM 706 O O . ALA A 1 92 ? 19.181 -4.703 -29.349 1.00 73.56 92 ALA A O 1
ATOM 707 N N . ARG A 1 93 ? 18.601 -2.538 -29.271 1.00 72.25 93 ARG A N 1
ATOM 708 C CA . ARG A 1 93 ? 18.593 -2.367 -30.728 1.00 72.25 93 ARG A CA 1
ATOM 709 C C . ARG A 1 93 ? 20.043 -2.369 -31.218 1.00 72.25 93 ARG A C 1
ATOM 711 O O . ARG A 1 93 ? 20.816 -1.524 -30.770 1.00 72.25 93 ARG A O 1
ATOM 718 N N . ALA A 1 94 ? 20.406 -3.284 -32.116 1.00 75.44 94 ALA A N 1
ATOM 719 C CA . ALA A 1 94 ? 21.715 -3.240 -32.758 1.00 75.44 94 ALA A CA 1
ATOM 720 C C . ALA A 1 94 ? 21.818 -1.989 -33.648 1.00 75.44 94 ALA A C 1
ATOM 722 O O . ALA A 1 94 ? 20.823 -1.524 -34.215 1.00 75.44 94 ALA A O 1
ATOM 723 N N . ALA A 1 95 ? 23.017 -1.413 -33.745 1.00 67.00 95 ALA A N 1
ATOM 724 C CA . ALA A 1 95 ? 23.249 -0.246 -34.587 1.00 67.00 95 ALA A CA 1
ATOM 725 C C . ALA A 1 95 ? 22.969 -0.601 -36.060 1.00 67.00 95 ALA A C 1
ATOM 727 O O . ALA A 1 95 ? 23.624 -1.477 -36.615 1.00 67.00 95 ALA A O 1
ATOM 728 N N . GLY A 1 96 ? 21.998 0.081 -36.678 1.00 74.88 96 GLY A N 1
ATOM 729 C CA . GLY A 1 96 ? 21.613 -0.110 -38.084 1.00 74.88 96 GLY A CA 1
ATOM 730 C C . GLY A 1 96 ? 20.305 -0.874 -38.317 1.00 74.88 96 GLY A C 1
ATOM 731 O O . GLY A 1 96 ? 19.750 -0.774 -39.407 1.00 74.88 96 GLY A O 1
ATOM 732 N N . ASP A 1 97 ? 19.756 -1.562 -37.313 1.00 75.06 97 ASP A N 1
ATOM 733 C CA . ASP A 1 97 ? 18.474 -2.261 -37.467 1.00 75.06 97 ASP A CA 1
ATOM 734 C C . ASP A 1 97 ? 17.296 -1.285 -37.417 1.00 75.06 97 ASP A C 1
ATOM 736 O O . ASP A 1 97 ? 17.263 -0.405 -36.559 1.00 75.06 97 ASP A O 1
ATOM 740 N N . GLU A 1 98 ? 16.279 -1.453 -38.267 1.00 68.69 98 GLU A N 1
ATOM 741 C CA . GLU A 1 98 ? 15.033 -0.665 -38.198 1.00 68.69 98 GLU A CA 1
ATOM 742 C C . GLU A 1 98 ? 14.103 -1.110 -37.057 1.00 68.69 98 GLU A C 1
ATOM 744 O O . GLU A 1 98 ? 13.411 -0.280 -36.464 1.00 68.69 98 GLU A O 1
ATOM 749 N N . PHE A 1 99 ? 14.135 -2.395 -36.685 1.00 68.88 99 PHE A N 1
ATOM 750 C CA . PHE A 1 99 ? 13.219 -2.995 -35.711 1.00 68.88 99 PHE A CA 1
ATOM 751 C C . PHE A 1 99 ? 13.947 -3.903 -34.718 1.00 68.88 99 PHE A C 1
ATOM 753 O O . PHE A 1 99 ? 14.921 -4.569 -35.060 1.00 68.88 99 PHE A O 1
ATOM 760 N N . ARG A 1 100 ? 13.428 -3.987 -33.487 1.00 77.19 100 ARG A N 1
ATOM 761 C CA . ARG A 1 100 ? 13.879 -4.966 -32.486 1.00 77.19 100 ARG A CA 1
ATOM 762 C C . ARG A 1 100 ? 13.163 -6.293 -32.741 1.00 77.19 100 ARG A C 1
ATOM 764 O O . ARG A 1 100 ? 11.964 -6.388 -32.491 1.00 77.19 100 ARG A O 1
ATOM 771 N N . ARG A 1 101 ? 13.868 -7.311 -33.238 1.00 74.19 101 ARG A N 1
ATOM 772 C CA . ARG A 1 101 ? 13.319 -8.676 -33.326 1.00 74.19 101 ARG A CA 1
ATOM 773 C C . ARG A 1 101 ? 13.455 -9.365 -31.970 1.00 74.19 101 ARG A C 1
ATOM 775 O O . ARG A 1 101 ? 14.536 -9.359 -31.392 1.00 74.19 101 ARG A O 1
ATOM 782 N N . GLN A 1 102 ? 12.370 -9.956 -31.479 1.00 78.75 102 GLN A N 1
ATOM 783 C CA . GLN A 1 102 ? 12.350 -10.755 -30.251 1.00 78.75 102 GLN A CA 1
ATOM 784 C C . GLN A 1 102 ? 11.727 -12.126 -30.537 1.00 78.75 102 GLN A C 1
ATOM 786 O O . GLN A 1 102 ? 10.872 -12.220 -31.424 1.00 78.75 102 GLN A O 1
ATOM 791 N N . PRO A 1 103 ? 12.138 -13.187 -29.821 1.00 80.75 103 PRO A N 1
ATOM 792 C CA . PRO A 1 103 ? 11.458 -14.473 -29.895 1.00 80.75 103 PRO A CA 1
ATOM 793 C C . PRO A 1 103 ? 9.971 -14.322 -29.543 1.00 80.75 103 PRO A C 1
ATOM 795 O O . PRO A 1 103 ? 9.631 -13.695 -28.545 1.00 80.75 103 PRO A O 1
ATOM 798 N N . LEU A 1 104 ? 9.088 -14.919 -30.348 1.00 83.81 104 LEU A N 1
ATOM 799 C CA . LEU A 1 104 ? 7.634 -14.920 -30.117 1.00 83.81 104 LEU A CA 1
ATOM 800 C C . LEU A 1 104 ? 7.177 -16.090 -29.230 1.00 83.81 104 LEU A C 1
ATOM 802 O O . LEU A 1 104 ? 6.000 -16.444 -29.219 1.00 83.81 104 LEU A O 1
ATOM 806 N N . ILE A 1 105 ? 8.116 -16.733 -28.543 1.00 88.19 105 ILE A N 1
ATOM 807 C CA . ILE A 1 105 ? 7.862 -17.907 -27.715 1.00 88.19 105 ILE A CA 1
ATOM 808 C C . ILE A 1 105 ? 8.123 -17.586 -26.252 1.00 88.19 105 ILE A C 1
ATOM 810 O O . ILE A 1 105 ? 8.945 -16.728 -25.923 1.00 88.19 105 ILE A O 1
ATOM 814 N N . GLU A 1 106 ? 7.411 -18.301 -25.391 1.00 87.19 106 GLU A N 1
ATOM 815 C CA . GLU A 1 106 ? 7.634 -18.258 -23.957 1.00 87.19 106 GLU A CA 1
ATOM 816 C C . GLU A 1 106 ? 9.045 -18.762 -23.619 1.00 87.19 106 GLU A C 1
ATOM 818 O O . GLU A 1 106 ? 9.541 -19.719 -24.218 1.00 87.19 106 GLU A O 1
ATOM 823 N N . VAL A 1 107 ? 9.692 -18.115 -22.652 1.00 86.25 107 VAL A N 1
ATOM 824 C CA . VAL A 1 107 ? 10.955 -18.578 -22.079 1.00 86.25 107 VAL A CA 1
ATOM 825 C C . VAL A 1 107 ? 10.626 -19.613 -21.007 1.00 86.25 107 VAL A C 1
ATOM 827 O O . VAL A 1 107 ? 9.862 -19.292 -20.092 1.00 86.25 107 VAL A O 1
ATOM 830 N N . PRO A 1 108 ? 11.205 -20.826 -21.067 1.00 80.94 108 PRO A N 1
ATOM 831 C CA . PRO A 1 108 ? 10.975 -21.820 -20.033 1.00 80.94 108 PRO A CA 1
ATOM 832 C C . PRO A 1 108 ? 11.388 -21.274 -18.655 1.00 80.94 108 PRO A C 1
ATOM 834 O O . PRO A 1 108 ? 12.283 -20.423 -18.553 1.00 80.94 108 PRO A O 1
ATOM 837 N N . PRO A 1 109 ? 10.740 -21.727 -17.572 1.00 74.81 109 PRO A N 1
ATOM 838 C CA . PRO A 1 109 ? 11.177 -21.381 -16.228 1.00 74.81 109 PRO A CA 1
ATOM 839 C C . PRO A 1 109 ? 12.643 -21.800 -16.037 1.00 74.81 109 PRO A C 1
ATOM 841 O O . PRO A 1 109 ? 13.047 -22.873 -16.476 1.00 74.81 109 PRO A O 1
ATOM 844 N N . GLU A 1 110 ? 13.447 -20.939 -15.407 1.00 72.00 110 GLU A N 1
ATOM 845 C CA . GLU A 1 110 ? 14.832 -21.288 -15.072 1.00 72.00 110 GLU A CA 1
ATOM 846 C C . GLU A 1 110 ? 14.841 -22.467 -14.098 1.00 72.00 110 GLU A C 1
ATOM 848 O O . GLU A 1 110 ? 14.188 -22.428 -13.049 1.00 72.00 110 GLU A O 1
ATOM 853 N N . GLU A 1 111 ? 15.595 -23.508 -14.442 1.00 67.69 111 GLU A N 1
ATOM 854 C CA . GLU A 1 111 ? 15.856 -24.629 -13.549 1.00 67.69 111 GLU A CA 1
ATOM 855 C C . GLU A 1 111 ? 16.736 -24.162 -12.382 1.00 67.69 111 GLU A C 1
ATOM 857 O O . GLU A 1 111 ? 17.742 -23.482 -12.576 1.00 67.69 111 GLU A O 1
ATOM 862 N N . GLY A 1 112 ? 16.346 -24.512 -11.153 1.00 64.44 112 GLY A N 1
ATOM 863 C CA . GLY A 1 112 ? 17.050 -24.078 -9.941 1.00 64.44 112 GLY A CA 1
ATOM 864 C C . GLY A 1 112 ? 16.534 -22.773 -9.335 1.00 64.44 112 GLY A C 1
ATOM 865 O O . GLY A 1 112 ? 17.300 -22.076 -8.671 1.00 64.44 112 GLY A O 1
ATOM 866 N N . ALA A 1 113 ? 15.250 -22.449 -9.553 1.00 60.75 113 ALA A N 1
ATOM 867 C CA . ALA A 1 113 ? 14.572 -21.300 -8.957 1.00 60.75 113 ALA A CA 1
ATOM 868 C C . ALA A 1 113 ? 14.957 -21.126 -7.479 1.00 60.75 113 ALA A C 1
ATOM 870 O O . ALA A 1 113 ? 14.667 -21.966 -6.625 1.00 60.75 113 ALA A O 1
ATOM 871 N N . THR A 1 114 ? 15.655 -20.029 -7.202 1.00 66.25 114 THR A N 1
ATOM 872 C CA . THR A 1 114 ? 15.978 -19.609 -5.846 1.00 66.25 114 THR A CA 1
ATOM 873 C C . THR A 1 114 ? 14.684 -19.258 -5.115 1.00 66.25 114 THR A C 1
ATOM 875 O O . THR A 1 114 ? 13.680 -18.911 -5.731 1.00 66.25 114 THR A O 1
ATOM 878 N N . ASP A 1 115 ? 14.702 -19.276 -3.783 1.00 82.50 115 ASP A N 1
ATOM 879 C CA . ASP A 1 115 ? 13.571 -18.815 -2.962 1.00 82.50 115 ASP A CA 1
ATOM 880 C C . ASP A 1 115 ? 13.272 -17.300 -3.160 1.00 82.50 115 ASP A C 1
ATOM 882 O O . ASP A 1 115 ? 12.384 -16.727 -2.532 1.00 82.50 115 ASP A O 1
ATOM 886 N N . ALA A 1 116 ? 13.994 -16.603 -4.041 1.00 87.94 116 ALA A N 1
ATOM 887 C CA . ALA A 1 116 ? 13.817 -15.184 -4.311 1.00 87.94 116 ALA A CA 1
ATOM 888 C C . ALA A 1 116 ? 12.471 -14.877 -4.991 1.00 87.94 116 ALA A C 1
ATOM 890 O O . ALA A 1 116 ? 12.039 -15.557 -5.919 1.00 87.94 116 ALA A O 1
ATOM 891 N N . ILE A 1 117 ? 11.831 -13.784 -4.567 1.00 89.75 117 ILE A N 1
ATOM 892 C CA . ILE A 1 117 ? 10.630 -13.265 -5.224 1.00 89.75 117 ILE A CA 1
ATOM 893 C C . ILE A 1 117 ? 11.060 -12.539 -6.499 1.00 89.75 117 ILE A C 1
ATOM 895 O O . ILE A 1 117 ? 11.732 -11.509 -6.445 1.00 89.75 117 ILE A O 1
ATOM 899 N N . ARG A 1 118 ? 10.636 -13.049 -7.656 1.00 88.75 118 ARG A N 1
ATOM 900 C CA . ARG A 1 118 ? 10.809 -12.348 -8.930 1.00 88.75 118 ARG A CA 1
ATOM 901 C C . ARG A 1 118 ? 9.870 -11.142 -9.038 1.00 88.75 118 ARG A C 1
ATOM 903 O O . ARG A 1 118 ? 8.655 -11.271 -8.871 1.00 88.75 118 ARG A O 1
ATOM 910 N N . LEU A 1 119 ? 10.441 -9.988 -9.374 1.00 92.75 119 LEU A N 1
ATOM 911 C CA . LEU A 1 119 ? 9.693 -8.779 -9.707 1.00 92.75 119 LEU A CA 1
ATOM 912 C C . LEU A 1 119 ? 9.212 -8.820 -11.164 1.00 92.75 119 LEU A C 1
ATOM 914 O O . LEU A 1 119 ? 9.847 -9.418 -12.031 1.00 92.75 119 LEU A O 1
ATOM 918 N N . THR A 1 120 ? 8.080 -8.175 -11.427 1.00 92.19 120 THR A N 1
ATOM 919 C CA . THR A 1 120 ? 7.504 -8.013 -12.770 1.00 92.19 120 THR A CA 1
ATOM 920 C C . THR A 1 120 ? 7.398 -6.537 -13.117 1.00 92.19 120 THR A C 1
ATOM 922 O O . THR A 1 120 ? 7.174 -5.712 -12.234 1.00 92.19 120 THR A O 1
ATOM 925 N N . LEU A 1 121 ? 7.557 -6.187 -14.391 1.00 92.00 121 LEU A N 1
ATOM 926 C CA . LEU A 1 121 ? 7.438 -4.799 -14.833 1.00 92.00 121 LEU A CA 1
ATOM 927 C C . LEU A 1 121 ? 5.983 -4.320 -14.736 1.00 92.00 121 LEU A C 1
ATOM 929 O O . LEU A 1 121 ? 5.061 -4.991 -15.201 1.00 92.00 121 LEU A O 1
ATOM 933 N N . ALA A 1 122 ? 5.792 -3.132 -14.170 1.00 91.94 122 ALA A N 1
ATOM 934 C CA . ALA A 1 122 ? 4.534 -2.404 -14.161 1.00 91.94 122 ALA A CA 1
ATOM 935 C C . ALA A 1 122 ? 4.729 -1.093 -14.927 1.00 91.94 122 ALA A C 1
ATOM 937 O O . ALA A 1 122 ? 5.481 -0.217 -14.512 1.00 91.94 122 ALA A O 1
ATOM 938 N N . ALA A 1 123 ? 4.058 -0.954 -16.067 1.00 86.38 123 ALA A N 1
ATOM 939 C CA . ALA A 1 123 ? 4.070 0.297 -16.809 1.00 86.38 123 ALA A CA 1
ATOM 940 C C . ALA A 1 123 ? 2.946 1.201 -16.300 1.00 86.38 123 ALA A C 1
ATOM 942 O O . ALA A 1 123 ? 1.779 0.802 -16.291 1.00 86.38 123 ALA A O 1
ATOM 943 N N . PHE A 1 124 ? 3.300 2.424 -15.918 1.00 83.19 124 PHE A N 1
ATOM 944 C CA . PHE A 1 124 ? 2.341 3.480 -15.628 1.00 83.19 124 PHE A CA 1
ATOM 945 C C . PHE A 1 124 ? 2.407 4.533 -16.733 1.00 83.19 124 PHE A C 1
ATOM 947 O O . PHE A 1 124 ? 3.500 4.836 -17.219 1.00 83.19 124 PHE A O 1
ATOM 954 N N . PRO A 1 125 ? 1.265 5.091 -17.169 1.00 76.25 125 PRO A N 1
ATOM 955 C CA . PRO A 1 125 ? 1.299 6.267 -18.021 1.00 76.25 125 PRO A CA 1
ATOM 956 C C . PRO A 1 125 ? 2.016 7.399 -17.272 1.00 76.25 125 PRO A C 1
ATOM 958 O O . PRO A 1 125 ? 1.849 7.545 -16.061 1.00 76.25 125 PRO A O 1
ATOM 961 N N . GLY A 1 126 ? 2.799 8.209 -17.988 1.00 69.00 126 GLY A N 1
ATOM 962 C CA . GLY A 1 126 ? 3.331 9.444 -17.414 1.00 69.00 126 GLY A CA 1
ATOM 963 C C . GLY A 1 126 ? 2.179 10.326 -16.924 1.00 69.00 126 GLY A C 1
ATOM 964 O O . GLY A 1 126 ? 1.200 10.513 -17.650 1.00 69.00 126 GLY A O 1
ATOM 965 N N . ILE A 1 127 ? 2.280 10.836 -15.695 1.00 68.56 127 ILE A N 1
ATOM 966 C CA . ILE A 1 127 ? 1.257 11.687 -15.082 1.00 68.56 127 ILE A CA 1
ATOM 967 C C . ILE A 1 127 ? 1.766 13.130 -15.004 1.00 68.56 127 ILE A C 1
ATOM 969 O O . ILE A 1 127 ? 2.723 13.453 -14.307 1.00 68.56 127 ILE A O 1
ATOM 973 N N . THR A 1 128 ? 1.117 14.028 -15.741 1.00 65.81 128 THR A N 1
ATOM 974 C CA . THR A 1 128 ? 1.366 15.469 -15.628 1.00 65.81 128 THR A CA 1
ATOM 975 C C . THR A 1 128 ? 0.338 16.079 -14.686 1.00 65.81 128 THR A C 1
ATOM 977 O O . THR A 1 128 ? -0.863 15.993 -14.951 1.00 65.81 128 THR A O 1
ATOM 980 N N . ILE A 1 129 ? 0.796 16.720 -13.614 1.00 65.38 129 ILE A N 1
ATOM 981 C CA . ILE A 1 129 ? -0.048 17.479 -12.694 1.00 65.38 129 ILE A CA 1
ATOM 982 C C . ILE A 1 129 ? 0.061 18.957 -13.086 1.00 65.38 129 ILE A C 1
ATOM 984 O O . ILE A 1 129 ? 1.141 19.498 -13.295 1.00 65.38 129 ILE A O 1
ATOM 988 N N . ARG A 1 130 ? -1.069 19.640 -13.274 1.00 64.25 130 ARG A N 1
ATOM 989 C CA . ARG A 1 130 ? -1.073 21.070 -13.618 1.00 64.25 130 ARG A CA 1
ATOM 990 C C . ARG A 1 130 ? -1.728 21.852 -12.497 1.00 64.25 130 ARG A C 1
ATOM 992 O O . ARG A 1 130 ? -2.887 21.594 -12.175 1.00 64.25 130 ARG A O 1
ATOM 999 N N . HIS A 1 131 ? -1.016 22.829 -11.950 1.00 64.75 131 HIS A N 1
ATOM 1000 C CA . HIS A 1 131 ? -1.519 23.735 -10.929 1.00 64.75 131 HIS A CA 1
ATOM 1001 C C . HIS A 1 131 ? -1.618 25.155 -11.502 1.00 64.75 131 HIS A C 1
ATOM 1003 O O . HIS A 1 131 ? -0.628 25.832 -11.749 1.00 64.75 131 HIS A O 1
ATOM 1009 N N . SER A 1 132 ? -2.832 25.661 -11.704 1.00 57.50 132 SER A N 1
ATOM 1010 C CA . SER A 1 132 ? -3.027 27.076 -12.041 1.00 57.50 132 SER A CA 1
ATOM 1011 C C . SER A 1 132 ? -3.365 27.866 -10.782 1.00 57.50 132 SER A C 1
ATOM 1013 O O . SER A 1 132 ? -4.401 27.602 -10.166 1.00 57.50 132 SER A O 1
ATOM 1015 N N . ARG A 1 133 ? -2.551 28.860 -10.412 1.00 59.25 133 ARG A N 1
ATOM 1016 C CA . ARG A 1 133 ? -2.891 29.830 -9.363 1.00 59.25 133 ARG A CA 1
ATOM 1017 C C . ARG A 1 133 ? -3.150 31.190 -10.009 1.00 59.25 133 ARG A C 1
ATOM 1019 O O . ARG A 1 133 ? -2.247 31.853 -10.507 1.00 59.25 133 ARG A O 1
ATOM 1026 N N . ARG A 1 134 ? -4.407 31.637 -9.982 1.00 53.62 134 ARG A N 1
ATOM 1027 C CA . ARG A 1 134 ? -4.748 33.017 -10.353 1.00 53.62 134 ARG A CA 1
ATOM 1028 C C . ARG A 1 134 ? -4.584 33.916 -9.139 1.00 53.62 134 ARG A C 1
ATOM 1030 O O . ARG A 1 134 ? -5.358 33.807 -8.190 1.00 53.62 134 ARG A O 1
ATOM 1037 N N . ILE A 1 135 ? -3.603 34.814 -9.169 1.00 53.09 135 ILE A N 1
ATOM 1038 C CA . ILE A 1 135 ? -3.454 35.845 -8.141 1.00 53.09 135 ILE A CA 1
ATOM 1039 C C . ILE A 1 135 ? -4.130 37.112 -8.669 1.00 53.09 135 ILE A C 1
ATOM 1041 O O . ILE A 1 135 ? -3.538 37.918 -9.390 1.00 53.09 135 ILE A O 1
ATOM 1045 N N . ALA A 1 136 ? -5.403 37.290 -8.315 1.00 49.69 136 ALA A N 1
ATOM 1046 C CA . ALA A 1 136 ? -6.117 38.537 -8.558 1.00 49.69 136 ALA A CA 1
ATOM 1047 C C . ALA A 1 136 ? -5.741 39.550 -7.465 1.00 49.69 136 ALA A C 1
ATOM 1049 O O . ALA A 1 136 ? -6.122 39.386 -6.307 1.00 49.69 136 ALA A O 1
ATOM 1050 N N . SER A 1 137 ? -4.990 40.604 -7.802 1.00 45.25 137 SER A N 1
ATOM 1051 C CA . SER A 1 137 ? -4.791 41.713 -6.865 1.00 45.25 137 SER A CA 1
ATOM 1052 C C . SER A 1 137 ? -6.059 42.569 -6.825 1.00 45.25 137 SER A C 1
ATOM 1054 O O . SER A 1 137 ? -6.405 43.200 -7.826 1.00 45.25 137 SER A O 1
ATOM 1056 N N . ALA A 1 138 ? -6.753 42.600 -5.687 1.00 44.28 138 ALA A N 1
ATOM 1057 C CA . ALA A 1 138 ? -7.857 43.529 -5.467 1.00 44.28 138 ALA A CA 1
ATOM 1058 C C . ALA A 1 138 ? -7.313 44.967 -5.406 1.00 44.28 138 ALA A C 1
ATOM 1060 O O . ALA A 1 138 ? -6.434 45.281 -4.601 1.00 44.28 138 ALA A O 1
ATOM 1061 N N . SER A 1 139 ? -7.811 45.830 -6.289 1.00 39.00 139 SER A N 1
ATOM 1062 C CA . SER A 1 139 ? -7.510 47.259 -6.311 1.00 39.00 139 SER A CA 1
ATOM 1063 C C . SER A 1 139 ? -8.176 47.986 -5.134 1.00 39.00 139 SER A C 1
ATOM 1065 O O . SER A 1 139 ? -9.258 47.626 -4.674 1.00 39.00 139 SER A O 1
ATOM 1067 N N . ALA A 1 140 ? -7.492 49.020 -4.642 1.00 40.56 140 ALA A N 1
ATOM 1068 C CA . ALA A 1 140 ? -7.929 49.903 -3.563 1.00 40.56 140 ALA A CA 1
ATOM 1069 C C . ALA A 1 140 ? -9.280 50.601 -3.860 1.00 40.56 140 ALA A C 1
ATOM 1071 O O . ALA A 1 140 ? -9.605 50.829 -5.028 1.00 40.56 140 ALA A O 1
ATOM 1072 N N . PRO A 1 141 ? -10.051 51.006 -2.829 1.00 33.62 141 PRO A N 1
ATOM 1073 C CA . PRO A 1 141 ? -11.291 51.751 -3.017 1.00 33.62 141 PRO A CA 1
ATOM 1074 C C . PRO A 1 141 ? -10.978 53.172 -3.507 1.00 33.62 141 PRO A C 1
ATOM 1076 O O . PRO A 1 141 ? -10.509 54.024 -2.756 1.00 33.62 141 PRO A O 1
ATOM 1079 N N . GLY A 1 142 ? -11.220 53.427 -4.790 1.00 39.25 142 GLY A N 1
ATOM 1080 C CA . GLY A 1 142 ? -11.069 54.743 -5.403 1.00 39.25 142 GLY A CA 1
ATOM 1081 C C . GLY A 1 142 ? -11.018 54.666 -6.928 1.00 39.25 142 GLY A C 1
ATOM 1082 O O . GLY A 1 142 ? -10.557 53.681 -7.489 1.00 39.25 142 GLY A O 1
ATOM 1083 N N . TRP A 1 143 ? -11.495 55.725 -7.584 1.00 40.16 143 TRP A N 1
ATOM 1084 C CA . TRP A 1 143 ? -11.673 55.984 -9.027 1.00 40.16 143 TRP A CA 1
ATOM 1085 C C . TRP A 1 143 ? -10.504 55.678 -10.001 1.00 40.16 143 TRP A C 1
ATOM 1087 O O . TRP A 1 143 ? -10.614 55.968 -11.189 1.00 40.16 143 TRP A O 1
ATOM 1097 N N . LEU A 1 144 ? -9.413 55.057 -9.548 1.00 40.97 144 LEU A N 1
ATOM 1098 C CA . LEU A 1 144 ? -8.286 54.585 -10.357 1.00 40.97 144 LEU A CA 1
ATOM 1099 C C . LEU A 1 144 ? -8.203 53.049 -10.288 1.00 40.97 144 LEU A C 1
ATOM 1101 O O . LEU A 1 144 ? -7.380 52.485 -9.567 1.00 40.97 144 LEU A O 1
ATOM 1105 N N . SER A 1 145 ? -9.067 52.353 -11.035 1.00 42.22 145 SER A N 1
ATOM 1106 C CA . SER A 1 145 ? -9.000 50.889 -11.167 1.00 42.22 145 SER A CA 1
ATOM 1107 C C . SER A 1 145 ? -7.889 50.474 -12.133 1.00 42.22 145 SER A C 1
ATOM 1109 O O . SER A 1 145 ? -8.117 50.281 -13.324 1.00 42.22 145 SER A O 1
ATOM 1111 N N . PHE A 1 146 ? -6.677 50.305 -11.607 1.00 46.56 146 PHE A N 1
ATOM 1112 C CA . PHE A 1 146 ? -5.623 49.532 -12.262 1.00 46.56 146 PHE A CA 1
ATOM 1113 C C . PHE A 1 146 ? -5.746 48.071 -11.814 1.00 46.56 146 PHE A C 1
ATOM 1115 O O . PHE A 1 146 ? -5.334 47.717 -10.712 1.00 46.56 146 PHE A O 1
ATOM 1122 N N . GLY A 1 147 ? -6.353 47.225 -12.647 1.00 47.75 147 GLY A N 1
ATOM 1123 C CA . GLY A 1 147 ? -6.389 45.780 -12.428 1.00 47.75 147 GLY A CA 1
ATOM 1124 C C . GLY A 1 147 ? -5.177 45.118 -13.077 1.00 47.75 147 GLY A C 1
ATOM 1125 O O . GLY A 1 147 ? -5.172 44.915 -14.287 1.00 47.75 147 GLY A O 1
ATOM 1126 N N . ALA A 1 148 ? -4.152 44.784 -12.292 1.00 49.72 148 ALA A N 1
ATOM 1127 C CA . ALA A 1 148 ? -3.073 43.903 -12.730 1.00 49.72 148 ALA A CA 1
ATOM 1128 C C . ALA A 1 148 ? -3.402 42.477 -12.271 1.00 49.72 148 ALA A C 1
ATOM 1130 O O . ALA A 1 148 ? -3.236 42.140 -11.101 1.00 49.72 148 ALA A O 1
ATOM 1131 N N . ALA A 1 149 ? -3.905 41.639 -13.174 1.00 50.31 149 ALA A N 1
ATOM 1132 C CA . ALA A 1 149 ? -4.037 40.212 -12.903 1.00 50.31 149 ALA A CA 1
ATOM 1133 C C . ALA A 1 149 ? -2.709 39.532 -13.263 1.00 50.31 149 ALA A C 1
ATOM 1135 O O . ALA A 1 149 ? -2.232 39.661 -14.390 1.00 50.31 149 ALA A O 1
ATOM 1136 N N . ARG A 1 150 ? -2.088 38.840 -12.302 1.00 53.41 150 ARG A N 1
ATOM 1137 C CA . ARG A 1 150 ? -0.975 37.926 -12.582 1.00 53.41 150 ARG A CA 1
ATOM 1138 C C . ARG A 1 150 ? -1.532 36.511 -12.533 1.00 53.41 150 ARG A C 1
ATOM 1140 O O . ARG A 1 150 ? -1.871 36.015 -11.458 1.00 53.41 150 ARG A O 1
ATOM 1147 N N . ASP A 1 151 ? -1.638 35.897 -13.702 1.00 54.12 151 ASP A N 1
ATOM 1148 C CA . ASP A 1 151 ? -1.913 34.470 -13.807 1.00 54.12 151 ASP A CA 1
ATOM 1149 C C . ASP A 1 151 ? -0.568 33.744 -13.714 1.00 54.12 151 ASP A C 1
ATOM 1151 O O . ASP A 1 151 ? 0.314 33.913 -14.558 1.00 54.12 151 ASP A O 1
ATOM 1155 N N . GLU A 1 152 ? -0.391 32.982 -12.637 1.00 58.78 152 GLU A N 1
ATOM 1156 C CA . GLU A 1 152 ? 0.770 32.130 -12.432 1.00 58.78 152 GLU A CA 1
ATOM 1157 C C . GLU A 1 152 ? 0.351 30.686 -12.703 1.00 58.78 152 GLU A C 1
ATOM 1159 O O . GLU A 1 152 ? -0.417 30.077 -11.950 1.00 58.78 152 GLU A O 1
ATOM 1164 N N . LEU A 1 153 ? 0.812 30.151 -13.832 1.00 62.41 153 LEU A N 1
ATOM 1165 C CA . LEU A 1 153 ? 0.608 28.753 -14.176 1.00 62.41 153 LEU A CA 1
ATOM 1166 C C . LEU A 1 153 ? 1.863 27.985 -13.766 1.00 62.41 153 LEU A C 1
ATOM 1168 O O . LEU A 1 153 ? 2.9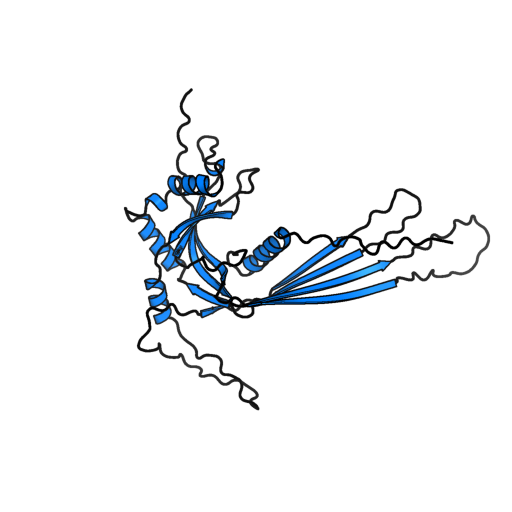68 28.278 -14.224 1.00 62.41 153 LEU A O 1
ATOM 1172 N N . GLU A 1 154 ? 1.693 27.013 -12.882 1.00 65.50 154 GLU A N 1
ATOM 1173 C CA . GLU A 1 154 ? 2.758 26.133 -12.435 1.00 65.50 154 GLU A CA 1
ATOM 1174 C C . GLU A 1 154 ? 2.419 24.697 -12.844 1.00 65.50 154 GLU A C 1
ATOM 1176 O O . GLU A 1 154 ? 1.464 24.090 -12.365 1.00 65.50 154 GLU A O 1
ATOM 1181 N N . GLU A 1 155 ? 3.172 24.147 -13.788 1.00 69.94 155 GLU A N 1
ATOM 1182 C CA . GLU A 1 155 ? 3.007 22.766 -14.228 1.00 69.94 155 GLU A CA 1
ATOM 1183 C C . GLU A 1 155 ? 4.047 21.892 -13.524 1.00 69.94 155 GLU A C 1
ATOM 1185 O O . GLU A 1 155 ? 5.243 22.171 -13.576 1.00 69.94 155 GLU A O 1
ATOM 1190 N N . GLU A 1 156 ? 3.592 20.834 -12.859 1.00 70.12 156 GLU A N 1
ATOM 1191 C CA . GLU A 1 156 ? 4.438 19.861 -12.178 1.00 70.12 156 GLU A CA 1
ATOM 1192 C C . GLU A 1 156 ? 4.206 18.472 -12.777 1.00 70.12 156 GLU A C 1
ATOM 1194 O O . GLU A 1 156 ? 3.187 17.819 -12.577 1.00 70.12 156 GLU A O 1
ATOM 1199 N N . GLU A 1 157 ? 5.160 17.987 -13.554 1.00 75.31 157 GLU A N 1
ATOM 1200 C CA . GLU A 1 157 ? 5.106 16.648 -14.121 1.00 75.31 157 GLU A CA 1
ATOM 1201 C C . GLU A 1 157 ? 5.874 15.676 -13.228 1.00 75.31 157 GLU A C 1
ATOM 1203 O O . GLU A 1 157 ? 7.059 15.880 -12.970 1.00 75.31 157 GLU A O 1
ATOM 1208 N N . ILE A 1 158 ? 5.213 14.601 -12.792 1.00 77.81 158 ILE A N 1
ATOM 1209 C CA . ILE A 1 158 ? 5.845 13.517 -12.040 1.00 77.81 158 ILE A CA 1
ATOM 1210 C C . ILE A 1 158 ? 5.942 12.300 -12.955 1.00 77.81 158 ILE A C 1
ATOM 1212 O O . ILE A 1 158 ? 4.950 11.787 -13.472 1.00 77.81 158 ILE A O 1
ATOM 1216 N N . ARG A 1 159 ? 7.157 11.802 -13.155 1.00 81.06 159 ARG A N 1
ATOM 1217 C CA . ARG A 1 159 ? 7.424 10.635 -13.989 1.00 81.06 159 ARG A CA 1
ATOM 1218 C C . ARG A 1 159 ? 8.010 9.507 -13.167 1.00 81.06 159 ARG A C 1
ATOM 1220 O O . ARG A 1 159 ? 9.086 9.625 -12.588 1.00 81.06 159 ARG A O 1
ATOM 1227 N N . ILE A 1 160 ? 7.304 8.384 -13.199 1.00 85.19 160 ILE A N 1
ATOM 1228 C CA . ILE A 1 160 ? 7.788 7.093 -12.724 1.00 85.19 160 ILE A CA 1
ATOM 1229 C C . ILE A 1 160 ? 8.335 6.368 -13.952 1.00 85.19 160 ILE A C 1
ATOM 1231 O O . ILE A 1 160 ? 7.567 5.902 -14.792 1.00 85.19 160 ILE A O 1
ATOM 1235 N N . LEU A 1 161 ? 9.660 6.342 -14.101 1.00 82.25 161 LEU A N 1
ATOM 1236 C CA . LEU A 1 161 ? 10.303 5.822 -15.315 1.00 82.25 161 LEU A CA 1
ATOM 1237 C C . LEU A 1 161 ? 10.213 4.301 -15.422 1.00 82.25 161 LEU A C 1
ATOM 1239 O O . LEU A 1 161 ? 9.964 3.755 -16.495 1.00 82.25 161 LEU A O 1
ATOM 1243 N N . LEU A 1 162 ? 10.444 3.627 -14.300 1.00 87.44 162 LEU A N 1
ATOM 1244 C CA . LEU A 1 162 ? 10.417 2.181 -14.195 1.00 87.44 162 LEU A CA 1
ATOM 1245 C C . LEU A 1 162 ? 9.734 1.827 -12.885 1.00 87.44 162 LEU A C 1
ATOM 1247 O O . LEU A 1 162 ? 10.224 2.192 -11.813 1.00 87.44 162 LEU A O 1
ATOM 1251 N N . ALA A 1 163 ? 8.618 1.111 -12.985 1.00 93.38 163 ALA A N 1
ATOM 1252 C CA . ALA A 1 163 ? 8.007 0.493 -11.831 1.00 93.38 163 ALA A CA 1
ATOM 1253 C C . ALA A 1 163 ? 8.061 -1.025 -11.942 1.00 93.38 163 ALA A C 1
ATOM 1255 O O . ALA A 1 163 ? 7.878 -1.620 -13.006 1.00 93.38 163 ALA A O 1
ATOM 1256 N N . GLU A 1 164 ? 8.308 -1.643 -10.803 1.00 95.25 164 GLU A N 1
ATOM 1257 C CA . GLU A 1 164 ? 8.342 -3.081 -10.628 1.00 95.25 164 GLU A CA 1
ATOM 1258 C C . GLU A 1 164 ? 7.260 -3.474 -9.625 1.00 95.25 164 GLU A C 1
ATOM 1260 O O . GLU A 1 164 ? 6.843 -2.684 -8.781 1.00 95.25 164 GLU A O 1
ATOM 1265 N N . THR A 1 165 ? 6.759 -4.696 -9.707 1.00 96.88 165 THR A N 1
ATOM 1266 C CA . THR A 1 165 ? 5.710 -5.163 -8.811 1.00 96.88 165 THR A CA 1
ATOM 1267 C C . THR A 1 165 ? 5.859 -6.638 -8.498 1.00 96.88 165 THR A C 1
ATOM 1269 O O . THR A 1 165 ? 6.286 -7.439 -9.333 1.00 96.88 165 THR A O 1
ATOM 1272 N N . TYR A 1 166 ? 5.474 -6.995 -7.279 1.00 96.94 166 TYR A N 1
ATOM 1273 C CA . TYR A 1 166 ? 5.297 -8.370 -6.846 1.00 96.94 166 TYR A CA 1
ATOM 1274 C C . TYR A 1 166 ? 4.019 -8.476 -6.018 1.00 96.94 166 TYR A C 1
ATOM 1276 O O . TYR A 1 166 ? 3.546 -7.490 -5.444 1.00 96.94 166 TYR A O 1
ATOM 1284 N N . GLY A 1 167 ? 3.421 -9.665 -6.001 1.00 97.06 167 GLY A N 1
ATOM 1285 C CA . GLY A 1 167 ? 2.207 -9.909 -5.240 1.00 97.06 167 GLY A CA 1
ATOM 1286 C C . GLY A 1 167 ? 1.448 -11.157 -5.652 1.00 97.06 167 GLY A C 1
ATOM 1287 O O . GLY A 1 167 ? 1.859 -11.903 -6.539 1.00 97.06 167 GLY A O 1
ATOM 1288 N N . VAL A 1 168 ? 0.293 -11.337 -5.026 1.00 97.25 168 VAL A N 1
ATOM 1289 C CA . VAL A 1 168 ? -0.627 -12.456 -5.246 1.00 97.25 168 VAL A CA 1
ATOM 1290 C C . VAL A 1 168 ? -1.944 -11.976 -5.857 1.00 97.25 168 VAL A C 1
ATOM 1292 O O . VAL A 1 168 ? -2.209 -10.776 -5.967 1.00 97.25 168 VAL A O 1
ATOM 1295 N N . SER A 1 169 ? -2.788 -12.914 -6.290 1.00 96.75 169 SER A N 1
ATOM 1296 C CA . SER A 1 169 ? -4.152 -12.576 -6.705 1.00 96.75 169 SER A CA 1
ATOM 1297 C C . SER A 1 169 ? -5.011 -12.194 -5.494 1.00 96.75 169 SER A C 1
ATOM 1299 O O . SER A 1 169 ? -4.827 -12.726 -4.398 1.00 96.75 169 SER A O 1
ATOM 1301 N N . ALA A 1 170 ? -5.987 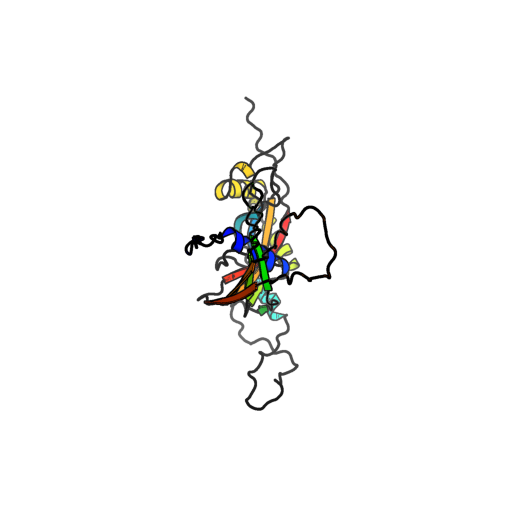-11.306 -5.701 1.00 96.69 170 ALA A N 1
ATOM 1302 C CA . ALA A 1 170 ? -6.914 -10.897 -4.647 1.00 96.69 170 ALA A CA 1
ATOM 1303 C C . ALA A 1 170 ? -7.697 -12.090 -4.069 1.00 96.69 170 ALA A C 1
ATOM 1305 O O . ALA A 1 170 ? -7.874 -12.172 -2.861 1.00 96.69 170 ALA A O 1
ATOM 1306 N N . ALA A 1 171 ? -8.103 -13.044 -4.915 1.00 97.25 171 ALA A N 1
ATOM 1307 C CA . ALA A 1 171 ? -8.814 -14.243 -4.476 1.00 97.25 171 ALA A CA 1
ATOM 1308 C C . ALA A 1 171 ? -7.951 -15.133 -3.566 1.00 97.25 171 ALA A C 1
ATOM 1310 O O . ALA A 1 171 ? -8.409 -15.547 -2.505 1.00 97.25 171 ALA A O 1
ATOM 1311 N N . ALA A 1 172 ? -6.689 -15.381 -3.941 1.00 97.50 172 ALA A N 1
ATOM 1312 C CA . ALA A 1 172 ? -5.778 -16.180 -3.120 1.00 97.50 172 ALA A CA 1
ATOM 1313 C C . ALA A 1 172 ? -5.458 -15.487 -1.784 1.00 97.50 172 ALA A C 1
ATOM 1315 O O . ALA A 1 172 ? -5.471 -16.131 -0.739 1.00 97.50 172 ALA A O 1
ATOM 1316 N N . ALA A 1 173 ? -5.237 -14.167 -1.805 1.00 98.19 173 ALA A N 1
ATOM 1317 C CA . ALA A 1 173 ? -5.030 -13.385 -0.588 1.00 98.19 173 ALA A CA 1
ATOM 1318 C C . ALA A 1 173 ? -6.258 -13.388 0.330 1.00 98.19 173 ALA A C 1
ATOM 1320 O O . ALA A 1 173 ? -6.110 -13.536 1.537 1.00 98.19 173 ALA A O 1
ATOM 1321 N N . ALA A 1 174 ? -7.463 -13.244 -0.230 1.00 98.12 174 ALA A N 1
ATOM 1322 C CA . ALA A 1 174 ? -8.704 -13.284 0.537 1.00 98.12 174 ALA A CA 1
ATOM 1323 C C . ALA A 1 174 ? -8.900 -14.648 1.217 1.00 98.12 174 ALA A C 1
ATOM 1325 O O . ALA A 1 174 ? -9.217 -14.686 2.400 1.00 98.12 174 ALA A O 1
ATOM 1326 N N . GLY A 1 175 ? -8.637 -15.750 0.503 1.00 98.00 175 GLY A N 1
ATOM 1327 C CA . GLY A 1 175 ? -8.679 -17.095 1.084 1.00 98.00 175 GLY A CA 1
ATOM 1328 C C . GLY A 1 175 ? -7.675 -17.277 2.226 1.00 98.00 175 GLY A C 1
ATOM 1329 O O . GLY A 1 175 ? -8.040 -17.759 3.293 1.00 98.00 175 GLY A O 1
ATOM 1330 N N . ARG A 1 176 ? -6.428 -16.817 2.044 1.00 98.38 176 ARG A N 1
ATOM 1331 C CA . ARG A 1 176 ? -5.405 -16.861 3.101 1.00 98.38 176 ARG A CA 1
ATOM 1332 C C . ARG A 1 176 ? -5.760 -15.976 4.300 1.00 98.38 176 ARG A C 1
ATOM 1334 O O . ARG A 1 176 ? -5.476 -16.354 5.432 1.00 98.38 176 ARG A O 1
ATOM 1341 N N . LEU A 1 177 ? -6.375 -14.813 4.073 1.00 98.31 177 LEU A N 1
ATOM 1342 C CA . LEU A 1 177 ? -6.843 -13.934 5.147 1.00 98.31 177 LEU A CA 1
ATOM 1343 C C . LEU A 1 177 ? -7.954 -14.594 5.968 1.00 98.31 177 LEU A C 1
ATOM 1345 O O . LEU A 1 177 ? -7.921 -14.515 7.190 1.00 98.31 177 LEU A O 1
ATOM 1349 N N . ASP A 1 178 ? -8.914 -15.241 5.309 1.00 98.25 178 ASP A N 1
ATOM 1350 C CA . ASP A 1 178 ? -10.024 -15.934 5.970 1.00 98.25 178 ASP A CA 1
ATOM 1351 C C . ASP A 1 178 ? -9.533 -17.097 6.847 1.00 98.25 178 ASP A C 1
ATOM 1353 O O . ASP A 1 178 ? -9.885 -17.191 8.027 1.00 98.25 178 ASP A O 1
ATOM 1357 N N . GLU A 1 179 ? -8.628 -17.919 6.309 1.00 98.25 179 GLU A N 1
ATOM 1358 C CA . GLU A 1 179 ? -7.947 -18.984 7.052 1.00 98.25 179 GLU A CA 1
ATOM 1359 C C . GLU A 1 179 ? -7.215 -18.420 8.280 1.00 98.25 179 GLU A C 1
ATOM 1361 O O . GLU A 1 179 ? -7.391 -18.897 9.406 1.00 98.25 179 GLU A O 1
ATOM 1366 N N . TRP A 1 180 ? -6.441 -17.351 8.081 1.00 98.25 180 TRP A N 1
ATOM 1367 C CA . TRP A 1 180 ? -5.680 -16.701 9.143 1.00 98.25 180 TRP A CA 1
ATOM 1368 C C . TRP A 1 180 ? -6.585 -16.069 10.210 1.00 98.25 180 TRP A C 1
ATOM 1370 O O . TRP A 1 180 ? -6.306 -16.184 11.400 1.00 98.25 180 TRP A O 1
ATOM 1380 N N . CYS A 1 181 ? -7.701 -15.447 9.831 1.00 97.94 181 CYS A N 1
ATOM 1381 C CA . CYS A 1 181 ? -8.663 -14.894 10.785 1.00 97.94 181 CYS A CA 1
ATOM 1382 C C . CYS A 1 181 ? -9.458 -15.973 11.533 1.00 97.94 181 CYS A C 1
ATOM 1384 O O . CYS A 1 181 ? -9.937 -15.721 12.640 1.00 97.94 181 CYS A O 1
ATOM 1386 N N . SER A 1 182 ? -9.585 -17.171 10.965 1.00 98.00 182 SER A N 1
ATOM 1387 C CA . SER A 1 182 ? -10.274 -18.301 11.594 1.00 98.00 182 SER A CA 1
ATOM 1388 C C . SER A 1 182 ? -9.384 -19.077 12.571 1.00 98.00 182 SER A C 1
ATOM 1390 O O . SER A 1 182 ? -9.890 -19.708 13.503 1.00 98.00 182 SER A O 1
ATOM 1392 N N . ALA A 1 183 ? -8.060 -19.016 12.407 1.00 98.38 183 ALA A N 1
ATOM 1393 C CA . ALA A 1 183 ? -7.111 -19.697 13.280 1.00 98.38 183 ALA A CA 1
ATOM 1394 C C . ALA A 1 183 ? -7.131 -19.146 14.720 1.00 98.38 183 ALA A C 1
ATOM 1396 O O . ALA A 1 183 ? -7.139 -17.940 14.963 1.00 98.38 183 ALA A O 1
ATOM 1397 N N . VAL A 1 184 ? -7.100 -20.046 15.710 1.00 98.12 184 VAL A N 1
ATOM 1398 C CA . VAL A 1 184 ? -7.250 -19.705 17.141 1.00 98.12 184 VAL A CA 1
ATOM 1399 C C . VAL A 1 184 ? -6.192 -18.705 17.625 1.00 98.12 184 VAL A C 1
ATOM 1401 O O . VAL A 1 184 ? -6.506 -17.829 18.430 1.00 98.12 184 VAL A O 1
ATOM 1404 N N . SER A 1 185 ? -4.960 -18.813 17.125 1.00 97.88 185 SER A N 1
ATOM 1405 C CA . SER A 1 185 ? -3.826 -17.963 17.509 1.00 97.88 185 SER A CA 1
ATOM 1406 C C . SER A 1 185 ? -3.937 -16.521 17.006 1.00 97.88 185 SER A C 1
ATOM 1408 O O . SER A 1 185 ? -3.386 -15.616 17.626 1.00 97.88 185 SER A O 1
ATOM 1410 N N . THR A 1 186 ? -4.643 -16.295 15.901 1.00 98.12 186 THR A N 1
ATOM 1411 C CA . THR A 1 186 ? -4.632 -15.026 15.154 1.00 98.12 186 THR A CA 1
ATOM 1412 C C . THR A 1 186 ? -6.009 -14.382 15.056 1.00 98.12 186 THR A C 1
ATOM 1414 O O . THR A 1 186 ? -6.098 -13.179 14.825 1.00 98.12 186 THR A O 1
ATOM 1417 N N . ARG A 1 187 ? -7.086 -15.119 15.357 1.00 97.31 187 ARG A N 1
ATOM 1418 C CA . ARG A 1 187 ? -8.474 -14.630 15.345 1.00 97.31 187 ARG A CA 1
ATOM 1419 C C . ARG A 1 187 ? -8.677 -13.318 16.097 1.00 97.31 187 ARG A C 1
ATOM 1421 O O . ARG A 1 187 ? -9.440 -12.472 15.643 1.00 97.31 187 ARG A O 1
ATOM 1428 N N . LEU A 1 188 ? -7.999 -13.123 17.234 1.00 97.38 188 LEU A N 1
ATOM 1429 C CA . LEU A 1 188 ? -8.104 -11.885 18.017 1.00 97.38 188 LEU A CA 1
ATOM 1430 C C . LEU A 1 188 ? -7.710 -10.646 17.195 1.00 97.38 188 LEU A C 1
ATOM 1432 O O . LEU A 1 188 ? -8.354 -9.605 17.322 1.00 97.38 188 LEU A O 1
ATOM 1436 N N . LEU A 1 189 ? -6.695 -10.770 16.335 1.00 97.12 189 LEU A N 1
ATOM 1437 C CA . LEU A 1 189 ? -6.179 -9.684 15.499 1.00 97.12 189 LEU A CA 1
ATOM 1438 C C . LEU A 1 189 ? -7.196 -9.244 14.435 1.00 97.12 189 LEU A C 1
ATOM 1440 O O . LEU A 1 189 ? -7.139 -8.106 13.979 1.00 97.12 189 LEU A O 1
ATOM 1444 N N . CYS A 1 190 ? -8.162 -10.106 14.097 1.00 97.69 190 CYS A N 1
ATOM 1445 C CA . CYS A 1 190 ? -9.247 -9.806 13.164 1.00 97.69 190 CYS A CA 1
ATOM 1446 C C . CYS A 1 190 ? -10.529 -9.288 13.835 1.00 97.69 190 CYS A C 1
ATOM 1448 O O . CYS A 1 190 ? -11.588 -9.278 13.212 1.00 97.69 190 CYS A O 1
ATOM 1450 N N . THR A 1 191 ? -10.473 -8.881 15.106 1.00 97.69 191 THR A N 1
ATOM 1451 C CA . THR A 1 191 ? -11.639 -8.333 15.817 1.00 97.69 191 THR A CA 1
ATOM 1452 C C . THR A 1 191 ? -11.628 -6.807 15.833 1.00 97.69 191 THR A C 1
ATOM 1454 O O . THR A 1 191 ? -10.576 -6.186 16.004 1.00 97.69 191 THR A O 1
ATOM 1457 N N . ASP A 1 192 ? -12.813 -6.194 15.743 1.00 97.25 192 ASP A N 1
ATOM 1458 C CA . ASP A 1 192 ? -12.979 -4.742 15.901 1.00 97.25 192 ASP A CA 1
ATOM 1459 C C . ASP A 1 192 ? -12.424 -4.259 17.246 1.00 97.25 192 ASP A C 1
ATOM 1461 O O . ASP A 1 192 ? -11.651 -3.310 17.280 1.00 97.25 192 ASP A O 1
ATOM 1465 N N . ALA A 1 193 ? -12.699 -4.972 18.342 1.00 96.75 193 ALA A N 1
ATOM 1466 C CA . ALA A 1 193 ? -12.224 -4.596 19.673 1.00 96.75 193 ALA A CA 1
ATOM 1467 C C . ALA A 1 193 ? -10.688 -4.543 19.785 1.00 96.75 193 ALA A C 1
ATOM 1469 O O . ALA A 1 193 ? -10.144 -3.721 20.527 1.00 96.75 193 ALA A O 1
ATOM 1470 N N . PHE A 1 194 ? -9.962 -5.432 19.098 1.00 97.44 194 PHE A N 1
ATOM 1471 C CA . PHE A 1 194 ? -8.500 -5.377 19.060 1.00 97.44 194 PHE A CA 1
ATOM 1472 C C . PHE A 1 194 ? -8.019 -4.234 18.162 1.00 97.44 194 PHE A C 1
ATOM 1474 O O . PHE A 1 194 ? -7.287 -3.365 18.633 1.00 97.44 194 PHE A O 1
ATOM 1481 N N . ALA A 1 195 ? -8.484 -4.190 16.909 1.00 97.44 195 ALA A N 1
ATOM 1482 C CA . ALA A 1 195 ? -8.097 -3.167 15.938 1.00 97.44 195 ALA A CA 1
ATOM 1483 C C . ALA A 1 195 ? -8.344 -1.745 16.467 1.00 97.44 195 ALA A C 1
ATOM 1485 O O . ALA A 1 195 ? -7.477 -0.878 16.370 1.00 97.44 195 ALA A O 1
ATOM 1486 N N . ARG A 1 196 ? -9.498 -1.529 17.103 1.00 96.56 196 ARG A N 1
ATOM 1487 C CA . ARG A 1 196 ? -9.909 -0.257 17.699 1.00 96.56 196 ARG A CA 1
ATOM 1488 C C . ARG A 1 196 ? -9.005 0.175 18.843 1.00 96.56 196 ARG A C 1
ATOM 1490 O O . ARG A 1 196 ? -8.597 1.329 18.879 1.00 96.56 196 ARG A O 1
ATOM 1497 N N . ARG A 1 197 ? -8.651 -0.737 19.756 1.00 97.06 197 ARG A N 1
ATOM 1498 C CA . ARG A 1 197 ? -7.713 -0.439 20.854 1.00 97.06 197 ARG A CA 1
ATOM 1499 C C . ARG A 1 197 ? -6.323 -0.098 20.327 1.00 97.06 197 ARG A C 1
ATOM 1501 O O . ARG A 1 197 ? -5.726 0.868 20.790 1.00 97.06 197 ARG A O 1
ATOM 1508 N N . THR A 1 198 ? -5.840 -0.832 19.330 1.00 97.56 198 THR A N 1
ATOM 1509 C CA . THR A 1 198 ? -4.542 -0.562 18.698 1.00 97.56 198 THR A CA 1
ATOM 1510 C C . THR A 1 198 ? -4.536 0.795 17.989 1.00 97.56 198 THR A C 1
ATOM 1512 O O . THR A 1 198 ? -3.626 1.592 18.207 1.00 97.56 198 THR A O 1
ATOM 1515 N N . LEU A 1 199 ? -5.579 1.115 17.213 1.00 96.19 199 LEU A N 1
ATOM 1516 C CA . LEU A 1 199 ? -5.748 2.435 16.592 1.00 96.19 199 LEU A CA 1
ATOM 1517 C C . LEU A 1 199 ? -5.874 3.552 17.630 1.00 96.19 199 LEU A C 1
ATOM 1519 O O . LEU A 1 199 ? -5.328 4.633 17.433 1.00 96.19 199 LEU A O 1
ATOM 1523 N N . ALA A 1 200 ? -6.553 3.302 18.748 1.00 95.56 200 ALA A N 1
ATOM 1524 C CA . ALA A 1 200 ? -6.699 4.293 19.804 1.00 95.56 200 ALA A CA 1
ATOM 1525 C C . ALA A 1 200 ? -5.367 4.659 20.469 1.00 95.56 200 ALA A C 1
ATOM 1527 O O . ALA A 1 200 ? -5.163 5.814 20.843 1.00 95.56 200 ALA A O 1
ATOM 1528 N N . LEU A 1 201 ? -4.468 3.680 20.591 1.00 96.69 201 LEU A N 1
ATOM 1529 C CA . LEU A 1 201 ? -3.117 3.867 21.115 1.00 96.69 201 LEU A CA 1
ATOM 1530 C C . LEU A 1 201 ? -2.188 4.542 20.100 1.00 96.69 201 LEU A C 1
ATOM 1532 O O . LEU A 1 201 ? -1.416 5.416 20.479 1.00 96.69 201 LEU A O 1
ATOM 1536 N N . ALA A 1 202 ? -2.251 4.133 18.830 1.00 95.88 202 ALA A N 1
ATOM 1537 C CA . ALA A 1 202 ? -1.324 4.594 17.797 1.00 95.88 202 ALA A CA 1
ATOM 1538 C C . ALA A 1 202 ? -1.733 5.924 17.142 1.00 95.88 202 ALA A C 1
ATOM 1540 O O . ALA A 1 202 ? -0.871 6.692 16.727 1.00 95.88 202 ALA A O 1
ATOM 1541 N N . VAL A 1 203 ? -3.038 6.182 17.015 1.00 93.44 203 VAL A N 1
ATOM 1542 C CA . VAL A 1 203 ? -3.590 7.307 16.246 1.00 93.44 203 VAL A CA 1
ATOM 1543 C C . VAL A 1 203 ? -4.329 8.284 17.154 1.00 93.44 203 VAL A C 1
ATOM 1545 O O . VAL A 1 203 ? -3.911 9.431 17.282 1.00 93.44 203 VAL A O 1
ATOM 1548 N N . SER A 1 204 ? -5.456 7.872 17.748 1.00 92.75 204 SER A N 1
ATOM 1549 C CA . SER A 1 204 ? -6.277 8.764 18.577 1.00 92.75 204 SER A CA 1
ATOM 1550 C C . SER A 1 204 ? -7.343 8.031 19.390 1.00 92.75 204 SER A C 1
ATOM 1552 O O . SER A 1 204 ? -8.045 7.163 18.874 1.00 92.75 204 SER A O 1
ATOM 1554 N N . LYS A 1 205 ? -7.570 8.469 20.634 1.00 93.12 205 LYS A N 1
ATOM 1555 C CA . LYS A 1 205 ? -8.633 7.940 21.507 1.00 93.12 205 LYS A CA 1
ATOM 1556 C C . LYS A 1 205 ? -10.048 8.134 20.948 1.00 93.12 205 LYS A C 1
ATOM 1558 O O . LYS A 1 205 ? -10.923 7.360 21.320 1.00 93.12 205 LYS A O 1
ATOM 1563 N N . HIS A 1 206 ? -10.265 9.083 20.033 1.00 91.38 206 HIS A N 1
ATOM 1564 C CA . HIS A 1 206 ? -11.568 9.317 19.392 1.00 91.38 206 HIS A CA 1
ATOM 1565 C C . HIS A 1 206 ? -12.117 8.077 18.666 1.00 91.38 206 HIS A C 1
ATOM 1567 O O . HIS A 1 206 ? -13.323 7.918 18.531 1.00 91.38 206 HIS A O 1
ATOM 1573 N N . VAL A 1 207 ? -11.254 7.135 18.263 1.00 92.00 207 VAL A N 1
ATOM 1574 C CA . VAL A 1 207 ? -11.684 5.868 17.645 1.00 92.00 207 VAL A CA 1
ATOM 1575 C C . VAL A 1 207 ? -12.492 4.996 18.630 1.00 92.00 207 VAL A C 1
ATOM 1577 O O . VAL A 1 207 ? -13.228 4.108 18.205 1.00 92.00 207 VAL A O 1
ATOM 1580 N N . LEU A 1 208 ? -12.392 5.235 19.943 1.00 93.44 208 LEU A N 1
ATOM 1581 C CA . LEU A 1 208 ? -13.177 4.536 20.971 1.00 93.44 208 LEU A CA 1
ATOM 1582 C C . LEU A 1 208 ? -14.545 5.171 21.232 1.00 93.44 208 LEU A C 1
ATOM 1584 O O . LEU A 1 208 ? -15.359 4.550 21.913 1.00 93.44 208 LEU A O 1
ATOM 1588 N N . GLU A 1 209 ? -14.811 6.370 20.712 1.00 91.88 209 GLU A N 1
ATOM 1589 C CA . GLU A 1 209 ? -16.074 7.058 20.959 1.00 91.88 209 GLU A CA 1
ATOM 1590 C C . GLU A 1 209 ? -17.263 6.249 20.444 1.00 91.88 209 GLU A C 1
ATOM 1592 O O . GLU A 1 209 ? -17.213 5.575 19.406 1.00 91.88 209 GLU A O 1
ATOM 1597 N N . ALA A 1 210 ? -18.348 6.320 21.205 1.00 91.44 210 ALA A N 1
ATOM 1598 C CA . ALA A 1 210 ? -19.606 5.687 20.878 1.00 91.44 210 ALA A CA 1
ATOM 1599 C C . ALA A 1 210 ? -20.753 6.681 21.063 1.00 91.44 210 ALA A C 1
ATOM 1601 O O . ALA A 1 210 ? -20.725 7.522 21.959 1.00 91.44 210 ALA A O 1
ATOM 1602 N N . ARG A 1 211 ? -21.764 6.575 20.203 1.00 90.06 211 ARG A N 1
ATOM 1603 C CA . ARG A 1 211 ? -23.050 7.270 20.316 1.00 90.06 211 ARG A CA 1
ATOM 1604 C C . ARG A 1 211 ? -24.149 6.226 20.184 1.00 90.06 211 ARG A C 1
ATOM 1606 O O . ARG A 1 211 ? -24.034 5.322 19.358 1.00 90.06 211 ARG A O 1
ATOM 1613 N N . ASP A 1 212 ? -25.165 6.307 21.036 1.00 89.56 212 ASP A N 1
ATOM 1614 C CA . ASP A 1 212 ? -26.297 5.369 21.046 1.00 89.56 212 ASP A CA 1
ATOM 1615 C C . ASP A 1 212 ? -25.865 3.889 21.110 1.00 89.56 212 ASP A C 1
ATOM 1617 O O . ASP A 1 212 ? -26.403 3.019 20.422 1.00 89.56 212 ASP A O 1
ATOM 1621 N N . GLY A 1 213 ? -24.823 3.601 21.900 1.00 87.88 213 GLY A N 1
ATOM 1622 C CA . GLY A 1 213 ? -24.281 2.248 22.060 1.00 87.88 213 GLY A CA 1
ATOM 1623 C C . GLY A 1 213 ? -23.549 1.695 20.830 1.00 87.88 213 GLY A C 1
ATOM 1624 O O . GLY A 1 213 ? -23.304 0.492 20.762 1.00 87.88 213 GLY A O 1
ATOM 1625 N N . ARG A 1 214 ? -23.189 2.538 19.854 1.00 89.25 214 ARG A N 1
ATOM 1626 C CA . ARG A 1 214 ? -22.440 2.147 18.651 1.00 89.25 214 ARG A CA 1
ATOM 1627 C C . ARG A 1 214 ? -21.214 3.020 18.461 1.00 89.25 214 ARG A C 1
ATOM 1629 O O . ARG A 1 214 ? -21.267 4.229 18.665 1.00 89.25 214 ARG A O 1
ATOM 1636 N N . HIS A 1 215 ? -20.117 2.419 18.018 1.00 91.62 215 HIS A N 1
ATOM 1637 C CA . HIS A 1 215 ? -18.935 3.181 17.640 1.00 91.62 215 HIS A CA 1
ATOM 1638 C C . HIS A 1 215 ? -19.226 4.105 16.457 1.00 91.62 215 HIS A C 1
ATOM 1640 O O . HIS A 1 215 ? -19.848 3.694 15.477 1.00 91.62 215 HIS A O 1
ATOM 1646 N N . THR A 1 216 ? -18.751 5.346 16.543 1.00 90.69 216 THR A N 1
ATOM 1647 C CA . THR A 1 216 ? -18.950 6.366 15.498 1.00 90.69 216 THR A CA 1
ATOM 1648 C C . THR A 1 216 ? -18.059 6.134 14.280 1.00 90.69 216 THR A C 1
ATOM 1650 O O . THR A 1 216 ? -18.396 6.561 13.178 1.00 90.69 216 THR A O 1
ATOM 1653 N N . VAL A 1 217 ? -16.935 5.436 14.469 1.00 91.62 217 VAL A N 1
ATOM 1654 C CA . VAL A 1 217 ? -15.921 5.207 13.438 1.00 91.62 217 VAL A CA 1
ATOM 1655 C C . VAL A 1 217 ? -15.925 3.738 12.987 1.00 91.62 217 VAL A C 1
ATOM 1657 O O . VAL A 1 217 ? -15.542 2.862 13.781 1.00 91.62 217 VAL A O 1
ATOM 1660 N N . PRO A 1 218 ? -16.311 3.439 11.731 1.00 93.06 218 PRO A N 1
ATOM 1661 C CA . PRO A 1 218 ? -16.206 2.101 11.166 1.00 93.06 218 PRO A CA 1
ATOM 1662 C C . PRO A 1 218 ? -14.754 1.762 10.814 1.00 93.06 218 PRO A C 1
ATOM 1664 O O . PRO A 1 218 ? -14.006 2.588 10.280 1.00 93.06 218 PRO A O 1
ATOM 1667 N N . LEU A 1 219 ? -14.367 0.516 11.089 1.00 95.69 219 LEU A N 1
ATOM 1668 C CA . LEU A 1 219 ? -13.026 0.002 10.833 1.00 95.69 219 LEU A CA 1
ATOM 1669 C C . LEU A 1 219 ? -13.036 -1.049 9.723 1.00 95.69 219 LEU A C 1
ATOM 1671 O O . LEU A 1 219 ? -13.988 -1.814 9.554 1.00 95.69 219 LEU A O 1
ATOM 1675 N N . GLN A 1 220 ? -11.942 -1.098 8.974 1.00 97.00 220 GLN A N 1
ATOM 1676 C CA . GLN A 1 220 ? -11.692 -2.103 7.948 1.00 97.00 220 GLN A CA 1
ATOM 1677 C C . GLN A 1 220 ? -10.316 -2.726 8.150 1.00 97.00 220 GLN A C 1
ATOM 1679 O O . GLN A 1 220 ? -9.373 -2.051 8.566 1.00 97.00 220 GLN A O 1
ATOM 1684 N N . LEU A 1 221 ? -10.195 -3.999 7.788 1.00 97.88 221 LEU A N 1
ATOM 1685 C CA . LEU A 1 221 ? -8.910 -4.645 7.573 1.00 97.88 221 LEU A CA 1
ATOM 1686 C C . LEU A 1 221 ? -8.512 -4.524 6.108 1.00 97.88 221 LEU A C 1
ATOM 1688 O O . LEU A 1 221 ? -9.337 -4.739 5.220 1.00 97.88 221 LEU A O 1
ATOM 1692 N N . ARG A 1 222 ? -7.241 -4.219 5.857 1.00 98.25 222 ARG A N 1
ATOM 1693 C CA . ARG A 1 222 ? -6.643 -4.201 4.522 1.00 98.25 222 ARG A CA 1
ATOM 1694 C C . ARG A 1 222 ? -5.423 -5.104 4.490 1.00 98.25 222 ARG A C 1
ATOM 1696 O O . ARG A 1 222 ? -4.435 -4.815 5.157 1.00 98.25 222 ARG A O 1
ATOM 1703 N N . LEU A 1 223 ? -5.494 -6.170 3.700 1.00 98.62 223 LEU A N 1
ATOM 1704 C CA . LEU A 1 223 ? -4.357 -7.043 3.427 1.00 98.62 223 LEU A CA 1
ATOM 1705 C C . LEU A 1 223 ? -3.681 -6.603 2.130 1.00 98.62 223 LEU A C 1
ATOM 1707 O O . LEU A 1 223 ? -4.304 -6.649 1.066 1.00 98.62 223 LEU A O 1
ATOM 1711 N N . VAL A 1 224 ? -2.415 -6.199 2.206 1.00 98.62 224 VAL A N 1
ATOM 1712 C CA . VAL A 1 224 ? -1.612 -5.820 1.040 1.00 98.62 224 VAL A CA 1
ATOM 1713 C C . VAL A 1 224 ? -1.380 -7.051 0.164 1.00 98.62 224 VAL A C 1
ATOM 1715 O O . VAL A 1 224 ? -0.761 -8.028 0.572 1.00 98.62 224 VAL A O 1
ATOM 1718 N N . THR A 1 225 ? -1.870 -6.996 -1.072 1.00 98.44 225 THR A N 1
ATOM 1719 C CA . THR A 1 225 ? -1.799 -8.109 -2.038 1.00 98.44 225 THR A CA 1
ATOM 1720 C C . THR A 1 225 ? -0.740 -7.913 -3.106 1.00 98.44 225 THR A C 1
ATOM 1722 O O . THR A 1 225 ? -0.252 -8.889 -3.670 1.00 98.44 225 THR A O 1
ATOM 1725 N N . ARG A 1 226 ? -0.400 -6.660 -3.408 1.00 98.19 226 ARG A N 1
ATOM 1726 C CA . ARG A 1 226 ? 0.581 -6.289 -4.425 1.00 98.19 226 ARG A CA 1
ATOM 1727 C C . ARG A 1 226 ? 1.149 -4.923 -4.102 1.00 98.19 226 ARG A C 1
ATOM 1729 O O . ARG A 1 226 ? 0.375 -4.027 -3.778 1.00 98.19 226 ARG A O 1
ATOM 1736 N N . VAL A 1 227 ? 2.453 -4.755 -4.260 1.00 98.12 227 VAL A N 1
ATOM 1737 C CA . VAL A 1 227 ? 3.130 -3.463 -4.090 1.00 98.12 227 VAL A CA 1
ATOM 1738 C C . VAL A 1 227 ? 3.755 -3.016 -5.402 1.00 98.12 227 VAL A C 1
ATOM 1740 O O . VAL A 1 227 ? 4.135 -3.852 -6.224 1.00 98.12 227 VAL A O 1
ATOM 1743 N N . PHE A 1 228 ? 3.831 -1.707 -5.612 1.00 97.44 228 PHE A N 1
ATOM 1744 C CA . PHE A 1 228 ? 4.461 -1.089 -6.772 1.00 97.44 228 PHE A CA 1
ATOM 1745 C C . PHE A 1 228 ? 5.680 -0.314 -6.302 1.00 97.44 228 PHE A C 1
ATOM 1747 O O . PHE A 1 228 ? 5.581 0.605 -5.490 1.00 97.44 228 PHE A O 1
ATOM 1754 N N . LEU A 1 229 ? 6.823 -0.754 -6.799 1.00 97.00 229 LEU A N 1
ATOM 1755 C CA . LEU A 1 229 ? 8.148 -0.310 -6.436 1.00 97.00 229 LEU A CA 1
ATOM 1756 C C . LEU A 1 229 ? 8.692 0.602 -7.522 1.00 97.00 229 LEU A C 1
ATOM 1758 O O . LEU A 1 229 ? 8.468 0.350 -8.703 1.00 97.00 229 LEU A O 1
ATOM 1762 N N . MET A 1 230 ? 9.469 1.601 -7.136 1.00 94.56 230 MET A N 1
ATOM 1763 C CA . MET A 1 230 ? 10.287 2.378 -8.060 1.00 94.56 230 MET A CA 1
ATOM 1764 C C . MET A 1 230 ? 11.674 2.602 -7.469 1.00 94.56 230 MET A C 1
ATOM 1766 O O . MET A 1 230 ? 11.861 2.615 -6.253 1.00 94.56 230 MET A O 1
ATOM 1770 N N . ARG A 1 231 ? 12.655 2.776 -8.350 1.00 94.31 231 ARG A N 1
ATOM 1771 C CA . ARG A 1 231 ? 14.033 3.150 -7.987 1.00 94.31 231 ARG A CA 1
ATOM 1772 C C . ARG A 1 231 ? 14.369 4.574 -8.382 1.00 94.31 231 ARG A C 1
ATOM 1774 O O . ARG A 1 231 ? 15.404 5.094 -7.985 1.00 94.31 231 ARG A O 1
ATOM 1781 N N . GLU A 1 232 ? 13.509 5.190 -9.176 1.00 90.19 232 GLU A N 1
ATOM 1782 C CA . GLU A 1 232 ? 13.768 6.491 -9.745 1.00 90.19 232 GLU A CA 1
ATOM 1783 C C . GLU A 1 232 ? 12.469 7.250 -9.960 1.00 90.19 232 GLU A C 1
ATOM 1785 O O . GLU A 1 232 ? 11.479 6.690 -10.443 1.00 90.19 232 GLU A O 1
ATOM 1790 N N . ILE A 1 233 ? 12.513 8.535 -9.625 1.00 86.69 233 ILE A N 1
ATOM 1791 C CA . ILE A 1 233 ? 11.451 9.482 -9.905 1.00 86.69 233 ILE A CA 1
ATOM 1792 C C . ILE A 1 233 ? 12.032 10.763 -10.498 1.00 86.69 233 ILE A C 1
ATOM 1794 O O . ILE A 1 233 ? 13.048 11.284 -10.029 1.00 86.69 233 ILE A O 1
ATOM 1798 N N . GLU A 1 234 ? 11.380 11.265 -11.540 1.00 85.25 234 GLU A N 1
ATOM 1799 C CA . GLU A 1 234 ? 11.673 12.570 -12.122 1.00 85.25 234 GLU A CA 1
ATOM 1800 C C . GLU A 1 234 ? 10.503 13.515 -11.857 1.00 85.25 234 GLU A C 1
ATOM 1802 O O . GLU A 1 234 ? 9.349 13.194 -12.137 1.00 85.25 234 GLU A O 1
ATOM 1807 N N . GLN A 1 235 ? 10.807 14.693 -11.329 1.00 81.06 235 GLN A N 1
ATOM 1808 C CA . GLN A 1 235 ? 9.865 15.776 -11.102 1.00 81.06 235 GLN A CA 1
ATOM 1809 C C . GLN A 1 235 ? 10.295 16.954 -11.971 1.00 81.06 235 GLN A C 1
ATOM 1811 O O . GLN A 1 235 ? 11.384 17.503 -11.807 1.00 81.06 235 GLN A O 1
ATOM 1816 N N . ASN A 1 236 ? 9.458 17.341 -12.922 1.00 80.12 236 ASN A N 1
ATOM 1817 C CA . ASN A 1 236 ? 9.708 18.475 -13.795 1.00 80.12 236 ASN A CA 1
ATOM 1818 C C . ASN A 1 236 ? 8.738 19.600 -13.447 1.00 80.12 236 ASN A C 1
ATOM 1820 O O . ASN A 1 236 ? 7.534 19.480 -13.654 1.00 80.12 236 ASN A O 1
ATOM 1824 N N . ARG A 1 237 ? 9.271 20.696 -12.915 1.00 74.88 237 ARG A N 1
ATOM 1825 C CA . ARG A 1 237 ? 8.502 21.866 -12.504 1.00 74.88 237 ARG A CA 1
ATOM 1826 C C . ARG A 1 237 ? 8.725 22.984 -13.506 1.00 74.88 237 ARG A C 1
ATOM 1828 O O . ARG A 1 237 ? 9.825 23.528 -13.597 1.00 74.88 237 ARG A O 1
ATOM 1835 N N . ILE A 1 238 ? 7.685 23.330 -14.251 1.00 77.12 238 ILE A N 1
ATOM 1836 C CA . ILE A 1 238 ? 7.672 24.422 -15.218 1.00 77.12 238 ILE A CA 1
ATOM 1837 C C . ILE A 1 238 ? 6.835 25.554 -14.633 1.00 77.12 238 ILE A C 1
ATOM 1839 O O . ILE A 1 238 ? 5.664 25.381 -14.307 1.00 77.12 238 ILE A O 1
ATOM 1843 N N . ARG A 1 239 ? 7.442 26.730 -14.503 1.00 69.38 239 ARG A N 1
ATOM 1844 C CA . ARG A 1 239 ? 6.766 27.945 -14.059 1.00 69.38 239 ARG A CA 1
ATOM 1845 C C . ARG A 1 239 ? 6.593 28.867 -15.254 1.00 69.38 239 ARG A C 1
ATOM 1847 O O . ARG A 1 239 ? 7.582 29.388 -15.778 1.00 69.38 239 ARG A O 1
ATOM 1854 N N . ASP A 1 240 ? 5.344 29.071 -15.648 1.00 67.81 240 ASP A N 1
ATOM 1855 C CA . ASP A 1 240 ? 4.957 30.063 -16.640 1.00 67.81 240 ASP A CA 1
ATOM 1856 C C . ASP A 1 240 ? 4.478 31.312 -15.898 1.00 67.81 240 ASP A C 1
ATOM 1858 O O . ASP A 1 240 ? 3.400 31.359 -15.300 1.00 67.81 240 ASP A O 1
ATOM 1862 N N . SER A 1 241 ? 5.319 32.344 -15.917 1.00 62.31 241 SER A N 1
ATOM 1863 C CA . SER A 1 241 ? 4.955 33.660 -15.395 1.00 62.31 241 SER A CA 1
ATOM 1864 C C . SER A 1 241 ? 4.469 34.536 -16.548 1.00 62.31 241 SER A C 1
ATOM 1866 O O . SER A 1 241 ? 5.245 34.914 -17.430 1.00 62.31 241 SER A O 1
ATOM 1868 N N . GLY A 1 242 ? 3.165 34.819 -16.558 1.00 56.72 242 GLY A N 1
ATOM 1869 C CA . GLY A 1 242 ? 2.533 35.774 -17.462 1.00 56.72 242 GLY A CA 1
ATOM 1870 C C . GLY A 1 242 ? 2.161 37.044 -16.705 1.00 56.72 242 GLY A C 1
ATOM 1871 O O . GLY A 1 242 ? 1.395 37.004 -15.742 1.00 56.72 242 GLY A O 1
ATOM 1872 N N . ALA A 1 243 ? 2.701 38.187 -17.121 1.00 53.81 243 ALA A N 1
ATOM 1873 C CA . ALA A 1 243 ? 2.227 39.487 -16.656 1.00 53.81 243 ALA A CA 1
ATOM 1874 C C . ALA A 1 243 ? 1.363 40.118 -17.754 1.00 53.81 243 ALA A C 1
ATOM 1876 O O . ALA A 1 243 ? 1.898 40.592 -18.757 1.00 53.81 243 ALA A O 1
ATOM 1877 N N . ASP A 1 244 ? 0.044 40.133 -17.547 1.00 46.31 244 ASP A N 1
ATOM 1878 C CA . ASP A 1 244 ? -0.907 40.825 -18.418 1.00 46.31 244 ASP A CA 1
ATOM 1879 C C . ASP A 1 244 ? -1.229 42.199 -17.805 1.00 46.31 244 ASP A C 1
ATOM 1881 O O . ASP A 1 244 ? -1.947 42.316 -16.810 1.00 46.31 244 ASP A O 1
ATOM 1885 N N . ALA A 1 245 ? -0.686 43.266 -18.396 1.00 45.31 245 ALA A N 1
ATOM 1886 C CA . ALA A 1 245 ? -1.043 44.638 -18.042 1.00 45.31 245 ALA A CA 1
ATOM 1887 C C . ALA A 1 245 ? -2.055 45.179 -19.062 1.00 45.31 245 ALA A C 1
ATOM 1889 O O . ALA A 1 245 ? -1.718 45.387 -20.228 1.00 45.31 245 ALA A O 1
ATOM 1890 N N . ARG A 1 246 ? -3.300 45.420 -18.627 1.00 46.94 246 ARG A N 1
ATOM 1891 C CA . ARG A 1 246 ? -4.300 46.148 -19.424 1.00 46.94 246 ARG A CA 1
ATOM 1892 C C . ARG A 1 246 ? -4.294 47.617 -19.015 1.00 46.94 246 ARG A C 1
ATOM 1894 O O . ARG A 1 246 ? -4.720 47.959 -17.913 1.00 46.94 246 ARG A O 1
ATOM 1901 N N . ALA A 1 247 ? -3.803 48.489 -19.891 1.00 40.94 247 ALA A N 1
ATOM 1902 C CA . ALA A 1 247 ? -3.917 49.932 -19.714 1.00 40.94 247 ALA A CA 1
ATOM 1903 C C . ALA A 1 247 ? -5.269 50.401 -20.274 1.00 40.94 247 ALA A C 1
ATOM 1905 O O . ALA A 1 247 ? -5.407 50.636 -21.471 1.00 40.94 247 ALA A O 1
ATOM 1906 N N . GLY A 1 248 ? -6.280 50.521 -19.411 1.00 40.06 248 GLY A N 1
ATOM 1907 C CA . GLY A 1 248 ? -7.538 51.169 -19.776 1.00 40.06 248 GLY A CA 1
ATOM 1908 C C . GLY A 1 248 ? -7.333 52.679 -19.885 1.00 40.06 248 GLY A C 1
ATOM 1909 O O . GLY A 1 248 ? -7.114 53.346 -18.875 1.00 40.06 248 GLY A O 1
ATOM 1910 N N . ALA A 1 249 ? -7.391 53.231 -21.097 1.00 37.97 249 ALA A N 1
ATOM 1911 C CA . ALA A 1 249 ? -7.440 54.676 -21.285 1.00 37.97 249 ALA A CA 1
ATOM 1912 C C . ALA A 1 249 ? -8.807 55.190 -20.805 1.00 37.97 249 ALA A C 1
ATOM 1914 O O . ALA A 1 249 ? -9.824 54.990 -21.468 1.00 37.97 249 ALA A O 1
ATOM 1915 N N . VAL A 1 250 ? -8.847 55.838 -19.638 1.00 40.28 250 VAL A N 1
ATOM 1916 C CA . VAL A 1 250 ? -10.029 56.588 -19.197 1.00 40.28 250 VAL A CA 1
ATOM 1917 C C . VAL A 1 250 ? -10.149 57.810 -20.104 1.00 40.28 250 VAL A C 1
ATOM 1919 O O . VAL A 1 250 ? -9.330 58.725 -20.027 1.00 40.28 250 VAL A O 1
ATOM 1922 N N . ALA A 1 251 ? -11.143 57.809 -20.993 1.00 38.34 251 ALA A N 1
ATOM 1923 C CA . ALA A 1 251 ? -11.467 58.980 -21.795 1.00 38.34 251 ALA A CA 1
ATOM 1924 C C . ALA A 1 251 ? -11.869 60.135 -20.854 1.00 38.34 251 ALA A C 1
ATOM 1926 O O . ALA A 1 251 ? -12.760 59.949 -20.019 1.00 38.34 251 ALA A O 1
ATOM 1927 N N . PRO A 1 252 ? -11.237 61.319 -20.943 1.00 36.09 252 PRO A N 1
ATOM 1928 C CA . PRO A 1 252 ? -11.685 62.471 -20.184 1.00 36.09 252 PRO A CA 1
ATOM 1929 C C . PRO A 1 252 ? -13.079 62.872 -20.673 1.00 36.09 252 PRO A C 1
ATOM 1931 O O . PRO A 1 252 ? -13.309 63.095 -21.862 1.00 36.09 252 PRO A O 1
ATOM 1934 N N . ASN A 1 253 ? -14.010 62.936 -19.727 1.00 38.50 253 ASN A N 1
ATOM 1935 C CA . ASN A 1 253 ? -15.388 63.351 -19.931 1.00 38.50 253 ASN A CA 1
ATOM 1936 C C . ASN A 1 253 ? -15.393 64.775 -20.522 1.00 38.50 253 ASN A C 1
ATOM 1938 O O . ASN A 1 253 ? -15.067 65.733 -19.821 1.00 38.50 253 ASN A O 1
ATOM 1942 N N . SER A 1 254 ? -15.712 64.915 -21.810 1.00 37.75 254 SER A N 1
ATOM 1943 C CA . SER A 1 254 ? -15.908 66.213 -22.464 1.00 37.75 254 SER A CA 1
ATOM 1944 C C . SER A 1 254 ? -17.385 66.390 -22.802 1.00 37.75 254 SER A C 1
ATOM 1946 O O . SER A 1 254 ? -17.985 65.625 -23.553 1.00 37.75 254 SER A O 1
ATOM 1948 N N . THR A 1 255 ? -17.981 67.401 -22.176 1.00 34.41 255 THR A N 1
ATOM 1949 C CA . THR A 1 255 ? -19.314 67.940 -22.462 1.00 34.41 255 THR A CA 1
ATOM 1950 C C . THR A 1 255 ? -19.361 68.514 -23.896 1.00 34.41 255 THR A C 1
ATOM 1952 O O . THR A 1 255 ? -18.316 68.826 -24.469 1.00 34.41 255 THR A O 1
ATOM 1955 N N . PRO A 1 256 ? -20.551 68.625 -24.513 1.00 42.12 256 PRO A N 1
ATOM 1956 C CA . PRO A 1 256 ? -20.747 68.357 -25.933 1.00 42.12 256 PRO A CA 1
ATOM 1957 C C . PRO A 1 256 ? -20.536 69.578 -26.833 1.00 42.12 256 PRO A C 1
ATOM 1959 O O . PRO A 1 256 ? -21.003 70.677 -26.540 1.00 42.12 256 PRO A O 1
ATOM 1962 N N . GLY A 1 257 ? -19.939 69.345 -28.002 1.00 37.25 257 GLY A N 1
ATOM 1963 C CA . GLY A 1 257 ? -19.994 70.287 -29.114 1.00 37.25 257 GLY A CA 1
ATOM 1964 C C . GLY A 1 257 ? -18.946 70.009 -30.183 1.00 37.25 257 GLY A C 1
ATOM 1965 O O . GLY A 1 257 ? -17.777 70.316 -29.992 1.00 37.25 257 GLY A O 1
ATOM 1966 N N . GLY A 1 258 ? -19.388 69.493 -31.332 1.00 33.31 258 GLY A N 1
ATOM 1967 C CA . GLY A 1 258 ? -18.597 69.470 -32.565 1.00 33.31 258 GLY A CA 1
ATOM 1968 C C . GLY A 1 258 ? -18.223 68.068 -33.034 1.00 33.31 258 GLY A C 1
ATOM 1969 O O . GLY A 1 258 ? -17.466 67.356 -32.388 1.00 33.31 258 GLY A O 1
ATOM 1970 N N . ALA A 1 259 ? -18.773 67.682 -34.183 1.00 43.84 259 ALA A N 1
ATOM 1971 C CA . ALA A 1 259 ? -18.499 66.426 -34.858 1.00 43.84 259 ALA A CA 1
ATOM 1972 C C . ALA A 1 259 ? -17.044 66.337 -35.351 1.00 43.84 259 ALA A C 1
ATOM 1974 O O . ALA A 1 259 ? -16.588 67.230 -36.062 1.00 43.84 259 ALA A O 1
ATOM 1975 N N . SER A 1 260 ? -16.374 65.211 -35.091 1.00 34.91 260 SER A N 1
ATOM 1976 C CA . SER A 1 260 ? -15.394 64.638 -36.022 1.00 34.91 260 SER A CA 1
ATOM 1977 C C . SER A 1 260 ? -15.070 63.166 -35.721 1.00 34.91 260 SER A C 1
ATOM 1979 O O . SER A 1 260 ? -14.951 62.735 -34.581 1.00 34.91 260 SER A O 1
ATOM 1981 N N . ALA A 1 261 ? -15.015 62.432 -36.835 1.00 37.97 261 ALA A N 1
ATOM 1982 C CA . ALA A 1 261 ? -14.387 61.156 -37.170 1.00 37.97 261 ALA A CA 1
ATOM 1983 C C . ALA A 1 261 ? -13.698 60.313 -36.076 1.00 37.97 261 ALA A C 1
ATOM 1985 O O . ALA A 1 261 ? -12.848 60.773 -35.321 1.00 37.97 261 ALA A O 1
ATOM 1986 N N . GLY A 1 262 ? -14.015 59.014 -36.110 1.00 43.34 262 GLY A N 1
ATOM 1987 C CA . GLY A 1 262 ? -13.511 57.991 -35.206 1.00 43.34 262 GLY A CA 1
ATOM 1988 C C . GLY A 1 262 ? -11.989 57.861 -35.136 1.00 43.34 262 GLY A C 1
ATOM 1989 O O . GLY A 1 262 ? -11.290 57.820 -36.146 1.00 43.34 262 GLY A O 1
ATOM 1990 N N . ALA A 1 263 ? -11.513 57.684 -33.907 1.00 32.47 263 ALA A N 1
ATOM 1991 C CA . ALA A 1 263 ? -10.220 57.104 -33.599 1.00 32.47 263 ALA A CA 1
ATOM 1992 C C . ALA A 1 263 ? -10.472 55.861 -32.738 1.00 32.47 263 ALA A C 1
ATOM 1994 O O . ALA A 1 263 ? -10.940 55.957 -31.603 1.00 32.47 263 ALA A O 1
ATOM 1995 N N . ALA A 1 264 ? -10.193 54.684 -33.300 1.00 36.88 264 ALA A N 1
ATOM 1996 C CA . ALA A 1 264 ? -10.071 53.460 -32.525 1.00 36.88 264 ALA A CA 1
ATOM 1997 C C . ALA A 1 264 ? -8.900 53.641 -31.548 1.00 36.88 264 ALA A C 1
ATOM 1999 O O . ALA A 1 264 ? -7.748 53.752 -31.969 1.00 36.88 264 ALA A O 1
ATOM 2000 N N . LEU A 1 265 ? -9.196 53.712 -30.249 1.00 38.44 265 LEU A N 1
ATOM 2001 C CA . LEU A 1 265 ? -8.178 53.617 -29.209 1.00 38.44 265 LEU A CA 1
ATOM 2002 C C . LEU A 1 265 ? -7.566 52.217 -29.298 1.00 38.44 265 LEU A C 1
ATOM 2004 O O . LEU A 1 265 ? -8.217 51.224 -28.982 1.00 38.44 265 LEU A O 1
ATOM 2008 N N . ALA A 1 266 ? -6.329 52.147 -29.784 1.00 39.50 266 ALA A N 1
ATOM 2009 C CA . ALA A 1 266 ? -5.548 50.924 -29.791 1.00 39.50 266 ALA A CA 1
ATOM 2010 C C . ALA A 1 266 ? -5.258 50.518 -28.338 1.00 39.50 266 ALA A C 1
ATOM 2012 O O . ALA A 1 266 ? -4.463 51.153 -27.644 1.00 39.50 266 ALA A O 1
ATOM 2013 N N . GLU A 1 267 ? -5.934 49.469 -27.878 1.00 36.59 267 GLU A N 1
ATOM 2014 C CA . GLU A 1 267 ? -5.655 48.799 -26.614 1.00 36.59 267 GLU A CA 1
ATOM 2015 C C . GLU A 1 267 ? -4.277 48.126 -26.730 1.00 36.59 267 GLU A C 1
ATOM 2017 O O . GLU A 1 267 ? -4.121 47.065 -27.333 1.00 36.59 267 GLU A O 1
ATOM 2022 N N . ALA A 1 268 ? -3.233 48.782 -26.223 1.00 37.72 268 ALA A N 1
ATOM 2023 C CA . ALA A 1 268 ? -1.896 48.206 -26.177 1.00 37.72 268 ALA A CA 1
ATOM 2024 C C . ALA A 1 268 ? -1.809 47.240 -24.987 1.00 37.72 268 ALA A C 1
ATOM 2026 O O . ALA A 1 268 ? -1.567 47.649 -23.852 1.00 37.72 268 ALA A O 1
ATOM 2027 N N . SER A 1 269 ? -2.020 45.948 -25.240 1.00 41.59 269 SER A N 1
ATOM 2028 C CA . SER A 1 269 ? -1.733 44.892 -24.268 1.00 41.59 269 SER A CA 1
ATOM 2029 C C . SER A 1 269 ? -0.266 44.481 -24.378 1.00 41.59 269 SER A C 1
ATOM 2031 O O . SER A 1 269 ? 0.153 43.953 -25.410 1.00 41.59 269 SER A O 1
ATOM 2033 N N . PHE A 1 270 ? 0.516 44.693 -23.323 1.00 40.00 270 PHE A N 1
ATOM 2034 C CA . PHE A 1 270 ? 1.856 44.120 -23.224 1.00 40.00 270 PHE A CA 1
ATOM 2035 C C . PHE A 1 270 ? 1.751 42.758 -22.537 1.00 40.00 270 PHE A C 1
ATOM 2037 O O . PHE A 1 270 ? 1.270 42.678 -21.406 1.00 40.00 270 PHE A O 1
ATOM 2044 N N . ARG A 1 271 ? 2.181 41.700 -23.232 1.00 46.16 271 ARG A N 1
ATOM 2045 C CA . ARG A 1 271 ? 2.293 40.344 -22.686 1.00 46.16 271 ARG A CA 1
ATOM 2046 C C . ARG A 1 271 ? 3.761 39.973 -22.591 1.00 46.16 271 ARG A C 1
ATOM 2048 O O . ARG A 1 271 ? 4.415 39.789 -23.615 1.00 46.16 271 ARG A O 1
ATOM 2055 N N . GLN A 1 272 ? 4.272 39.846 -21.374 1.00 47.47 272 GLN A N 1
ATOM 2056 C CA . GLN A 1 272 ? 5.569 39.221 -21.137 1.00 47.47 272 GLN A CA 1
ATOM 2057 C C . GLN A 1 272 ? 5.326 37.817 -20.592 1.00 47.47 272 GLN A C 1
ATOM 2059 O O . GLN A 1 272 ? 4.748 37.668 -19.516 1.00 47.47 272 GLN A O 1
ATOM 2064 N N . ALA A 1 273 ? 5.753 36.808 -21.351 1.00 51.47 273 ALA A N 1
ATOM 2065 C CA . ALA A 1 273 ? 5.730 35.409 -20.946 1.00 51.47 273 ALA A CA 1
ATOM 2066 C C . ALA A 1 273 ? 7.172 34.937 -20.727 1.00 51.47 273 ALA A C 1
ATOM 2068 O O . ALA A 1 273 ? 7.985 34.966 -21.652 1.00 51.47 273 ALA A O 1
ATOM 2069 N N . GLY A 1 274 ? 7.497 34.539 -19.499 1.00 56.66 274 GLY A N 1
ATOM 2070 C CA . GLY A 1 274 ? 8.756 33.876 -19.164 1.00 56.66 274 GLY A CA 1
ATOM 2071 C C . GLY A 1 274 ? 8.483 32.453 -18.694 1.00 56.66 274 GLY A C 1
ATOM 2072 O O . GLY A 1 274 ? 7.685 32.276 -17.771 1.00 56.66 274 GLY A O 1
ATOM 2073 N N . ARG A 1 275 ? 9.150 31.469 -19.315 1.00 64.56 275 ARG A N 1
ATOM 2074 C CA . ARG A 1 275 ? 9.083 30.050 -18.943 1.00 64.56 275 ARG A CA 1
ATOM 2075 C C . ARG A 1 275 ? 10.403 29.608 -18.329 1.00 64.56 275 ARG A C 1
ATOM 2077 O O . ARG A 1 275 ? 11.427 29.610 -19.012 1.00 64.56 275 ARG A O 1
ATOM 2084 N N . THR A 1 276 ? 10.365 29.187 -17.073 1.00 73.31 276 THR A N 1
ATOM 2085 C CA . THR A 1 276 ? 11.536 28.663 -16.359 1.00 73.31 276 THR A CA 1
ATOM 2086 C C . THR A 1 276 ? 11.218 27.253 -15.878 1.00 73.31 276 THR A C 1
ATOM 2088 O O . THR A 1 276 ? 10.169 27.041 -15.277 1.00 73.31 276 THR A O 1
ATOM 2091 N N . GLY A 1 277 ? 12.096 26.288 -16.155 1.00 70.50 277 GLY A N 1
ATOM 2092 C CA . GLY A 1 277 ? 11.911 24.887 -15.773 1.00 70.50 277 GLY A CA 1
ATOM 2093 C C . GLY A 1 277 ? 13.020 24.396 -14.847 1.00 70.50 277 GLY A C 1
ATOM 2094 O O . GLY A 1 277 ? 14.178 24.768 -15.028 1.00 70.50 277 GLY A O 1
ATOM 2095 N N . ILE A 1 278 ? 12.669 23.561 -13.872 1.00 75.25 278 ILE A N 1
ATOM 2096 C CA . ILE A 1 278 ? 13.608 22.829 -13.017 1.00 75.25 278 ILE A CA 1
ATOM 2097 C C . ILE A 1 278 ? 13.228 21.352 -13.085 1.00 75.25 278 ILE A C 1
ATOM 2099 O O . ILE A 1 278 ? 12.087 20.996 -12.803 1.00 75.25 278 ILE A O 1
ATOM 2103 N N . THR A 1 279 ? 14.185 20.494 -13.430 1.00 78.88 279 THR A N 1
ATOM 2104 C CA . THR A 1 279 ? 14.011 19.039 -13.374 1.00 78.88 279 THR A CA 1
ATOM 2105 C C . THR A 1 279 ? 14.800 18.491 -12.194 1.00 78.88 279 THR A C 1
ATOM 2107 O O . THR A 1 279 ? 16.019 18.650 -12.130 1.00 78.88 279 THR A O 1
ATOM 2110 N N . LEU A 1 280 ? 14.101 17.853 -11.260 1.00 81.31 280 LEU A N 1
ATOM 2111 C CA . LEU A 1 280 ? 14.679 17.122 -10.144 1.00 81.31 280 LEU A CA 1
ATOM 2112 C C . LEU A 1 280 ? 14.580 15.628 -10.440 1.00 81.31 280 LEU A C 1
ATOM 2114 O O . LEU A 1 280 ? 13.495 15.101 -10.663 1.00 81.31 280 LEU A O 1
ATOM 2118 N N . ARG A 1 281 ? 15.720 14.945 -10.431 1.00 88.12 281 ARG A N 1
ATOM 2119 C CA . ARG A 1 281 ? 15.802 13.492 -10.566 1.00 88.12 281 ARG A CA 1
ATOM 2120 C C . ARG A 1 281 ? 16.298 12.918 -9.251 1.00 88.12 281 ARG A C 1
ATOM 2122 O O . ARG A 1 281 ? 17.371 13.302 -8.786 1.00 88.12 281 ARG A O 1
ATOM 2129 N N . GLN A 1 282 ? 15.533 12.004 -8.671 1.00 87.56 282 GLN A N 1
ATOM 2130 C CA . GLN A 1 282 ? 15.896 11.313 -7.441 1.00 87.56 282 GLN A CA 1
ATOM 2131 C C . GLN A 1 282 ? 16.000 9.813 -7.710 1.00 87.56 282 GLN A C 1
ATOM 2133 O O . GLN A 1 282 ? 15.065 9.197 -8.218 1.00 87.56 282 GLN A O 1
ATOM 2138 N N . VAL A 1 283 ? 17.152 9.240 -7.363 1.00 92.06 283 VAL A N 1
ATOM 2139 C CA . VAL A 1 283 ? 17.444 7.807 -7.480 1.00 92.06 283 VAL A CA 1
ATOM 2140 C C . VAL A 1 283 ? 17.577 7.234 -6.074 1.00 92.06 283 VAL A C 1
ATOM 2142 O O . VAL A 1 283 ? 18.323 7.769 -5.255 1.00 92.06 283 VAL A O 1
ATOM 2145 N N . PHE A 1 284 ? 16.846 6.161 -5.798 1.00 91.81 284 PHE A N 1
ATOM 2146 C CA . PHE A 1 284 ? 16.854 5.468 -4.516 1.00 91.81 284 PHE A CA 1
ATOM 2147 C C . PHE A 1 284 ? 17.834 4.291 -4.558 1.00 91.81 284 PHE A C 1
ATOM 2149 O O . PHE A 1 284 ? 17.895 3.551 -5.543 1.00 91.81 284 PHE A O 1
ATOM 2156 N N . GLU A 1 285 ? 18.595 4.100 -3.479 1.00 92.69 285 GLU A N 1
ATOM 2157 C CA . GLU A 1 285 ? 19.528 2.972 -3.344 1.00 92.69 285 GLU A CA 1
ATOM 2158 C C . GLU A 1 285 ? 18.781 1.628 -3.356 1.00 92.69 285 GLU A C 1
ATOM 2160 O O . GLU A 1 285 ? 19.166 0.670 -4.037 1.00 92.69 285 GLU A O 1
ATOM 2165 N N . ARG A 1 286 ? 17.652 1.583 -2.648 1.00 94.50 286 ARG A N 1
ATOM 2166 C CA . ARG A 1 286 ? 16.742 0.441 -2.581 1.00 94.50 286 ARG A CA 1
ATOM 2167 C C . ARG A 1 286 ? 15.389 0.826 -3.188 1.00 94.50 286 ARG A C 1
ATOM 2169 O O . ARG A 1 286 ? 15.041 2.005 -3.214 1.00 94.50 286 ARG A O 1
ATOM 2176 N N . PRO A 1 287 ? 14.641 -0.140 -3.743 1.00 94.88 287 PRO A N 1
ATOM 2177 C CA . PRO A 1 287 ? 13.332 0.154 -4.305 1.00 94.88 287 PRO A CA 1
ATOM 2178 C C . PRO A 1 287 ? 12.365 0.597 -3.200 1.00 94.88 287 PRO A C 1
ATOM 2180 O O . PRO A 1 287 ? 12.255 -0.071 -2.175 1.00 94.88 287 PRO A O 1
ATOM 2183 N N . VAL A 1 288 ? 11.641 1.690 -3.441 1.00 96.69 288 VAL A N 1
ATOM 2184 C CA . VAL A 1 288 ? 10.622 2.233 -2.529 1.00 96.69 288 VAL A CA 1
ATOM 2185 C C . VAL A 1 288 ? 9.225 1.968 -3.074 1.00 96.69 288 VAL A C 1
ATOM 2187 O O . VAL A 1 288 ? 9.002 2.015 -4.288 1.00 96.69 288 VAL A O 1
ATOM 2190 N N . VAL A 1 289 ? 8.269 1.706 -2.189 1.00 97.25 289 VAL A N 1
ATOM 2191 C CA . VAL A 1 289 ? 6.863 1.526 -2.541 1.00 97.25 289 VAL A CA 1
ATOM 2192 C C . VAL A 1 289 ? 6.188 2.881 -2.673 1.00 97.25 289 VAL A C 1
ATOM 2194 O O . VAL A 1 289 ? 6.188 3.676 -1.740 1.00 97.25 289 VAL A O 1
ATOM 2197 N N . PHE A 1 290 ? 5.557 3.123 -3.818 1.00 95.00 290 PHE A N 1
ATOM 2198 C CA . PHE A 1 290 ? 4.767 4.336 -4.063 1.00 95.00 290 PHE A CA 1
ATOM 2199 C C . PHE A 1 290 ? 3.261 4.086 -4.099 1.00 95.00 290 PHE A C 1
ATOM 2201 O O . PHE A 1 290 ? 2.455 5.017 -4.052 1.00 95.00 290 PHE A O 1
ATOM 2208 N N . GLY A 1 291 ? 2.868 2.818 -4.190 1.00 96.06 291 GLY A N 1
ATOM 2209 C CA . GLY A 1 291 ? 1.478 2.421 -4.146 1.00 96.06 291 GLY A CA 1
ATOM 2210 C C . GLY A 1 291 ? 1.307 0.919 -3.993 1.00 96.06 291 GLY A C 1
ATOM 2211 O O . GLY A 1 291 ? 2.244 0.138 -4.166 1.00 96.06 291 GLY A O 1
ATOM 2212 N N . PHE A 1 292 ? 0.091 0.494 -3.674 1.00 98.00 292 PHE A N 1
ATOM 2213 C CA . PHE A 1 292 ? -0.229 -0.915 -3.463 1.00 98.00 292 PHE A CA 1
ATOM 2214 C C . PHE A 1 292 ? -1.678 -1.245 -3.827 1.00 98.00 292 PHE A C 1
ATOM 2216 O O . PHE A 1 292 ? -2.523 -0.374 -4.022 1.00 98.00 292 PHE A O 1
ATOM 2223 N N . ARG A 1 293 ? -1.989 -2.537 -3.927 1.00 97.88 293 ARG A N 1
ATOM 2224 C CA . ARG A 1 293 ? -3.362 -3.055 -3.960 1.00 97.88 293 ARG A CA 1
ATOM 2225 C C . ARG A 1 293 ? -3.613 -3.881 -2.719 1.00 97.88 293 ARG A C 1
ATOM 2227 O O . ARG A 1 293 ? -2.740 -4.633 -2.283 1.00 97.88 293 ARG A O 1
ATOM 2234 N N . ALA A 1 294 ? -4.829 -3.808 -2.203 1.00 98.12 294 ALA A N 1
ATOM 2235 C CA . ALA A 1 294 ? -5.238 -4.567 -1.036 1.00 98.12 294 ALA A CA 1
ATOM 2236 C C . ALA A 1 294 ? -6.602 -5.222 -1.235 1.00 98.12 294 ALA A C 1
ATOM 2238 O O . ALA A 1 294 ? -7.439 -4.727 -1.991 1.00 98.12 294 ALA A O 1
ATOM 2239 N N . VAL A 1 295 ? -6.815 -6.320 -0.517 1.00 97.81 295 VAL A N 1
ATOM 2240 C CA . VAL A 1 295 ? -8.155 -6.833 -0.231 1.00 97.81 295 VAL A CA 1
ATOM 2241 C C . VAL A 1 295 ? -8.630 -6.149 1.040 1.00 97.81 295 VAL A C 1
ATOM 2243 O O . VAL A 1 295 ? -7.893 -6.094 2.025 1.00 97.81 295 VAL A O 1
ATOM 2246 N N . THR A 1 296 ? -9.851 -5.628 1.002 1.00 97.25 296 THR A N 1
ATOM 2247 C CA . THR A 1 296 ? -10.451 -4.895 2.116 1.00 97.25 296 THR A CA 1
ATOM 2248 C C . THR A 1 296 ? -11.641 -5.671 2.653 1.00 97.25 296 THR A C 1
ATOM 2250 O O . THR A 1 296 ? -12.530 -6.039 1.887 1.00 97.25 296 THR A O 1
ATOM 2253 N N . VAL A 1 297 ? -11.675 -5.885 3.966 1.00 96.62 297 VAL A N 1
ATOM 2254 C CA . VAL A 1 297 ? -12.776 -6.553 4.667 1.00 96.62 297 VAL A CA 1
ATOM 2255 C C . VAL A 1 297 ? -13.288 -5.626 5.764 1.00 96.62 297 VAL A C 1
ATOM 2257 O O . VAL A 1 297 ? -12.506 -5.078 6.541 1.00 96.62 297 VAL A O 1
ATOM 2260 N N . ALA A 1 298 ? -14.603 -5.420 5.819 1.00 95.25 298 ALA A N 1
ATOM 2261 C CA . ALA A 1 298 ? -15.224 -4.663 6.899 1.00 95.25 298 ALA A CA 1
ATOM 2262 C C . ALA A 1 298 ? -15.198 -5.477 8.197 1.00 95.25 298 ALA A C 1
ATOM 2264 O O . ALA A 1 298 ? -15.529 -6.663 8.190 1.00 95.25 298 ALA A O 1
ATOM 2265 N N . LEU A 1 299 ? -14.823 -4.840 9.307 1.00 92.56 299 LEU A N 1
ATOM 2266 C CA . LEU A 1 299 ? -14.886 -5.477 10.617 1.00 92.56 299 LEU A CA 1
ATOM 2267 C C . LEU A 1 299 ? -16.308 -5.367 11.182 1.00 92.56 299 LEU A C 1
ATOM 2269 O O . LEU A 1 299 ? -16.851 -4.260 11.225 1.00 92.56 299 LEU A O 1
ATOM 2273 N N . PRO A 1 300 ? -16.917 -6.475 11.646 1.00 92.25 300 PRO A N 1
ATOM 2274 C CA . PRO A 1 300 ? -18.151 -6.403 12.416 1.00 92.25 300 PRO A CA 1
ATOM 2275 C C . PRO A 1 300 ? -17.920 -5.542 13.669 1.00 92.25 300 PRO A C 1
ATOM 2277 O O . PRO A 1 300 ? -16.966 -5.815 14.404 1.00 92.25 300 PRO A O 1
ATOM 2280 N N . PRO A 1 301 ? -18.747 -4.512 13.923 1.00 90.00 301 PRO A N 1
ATOM 2281 C CA . PRO A 1 301 ? -18.528 -3.597 15.037 1.00 90.00 301 PRO A CA 1
ATOM 2282 C C . PRO A 1 301 ? -18.613 -4.346 16.369 1.00 90.00 301 PRO A C 1
ATOM 2284 O O . PRO A 1 301 ? -19.524 -5.148 16.582 1.00 90.00 301 PRO A O 1
ATOM 2287 N N . SER A 1 302 ? -17.668 -4.076 17.269 1.00 91.62 302 SER A N 1
ATOM 2288 C CA . SER A 1 302 ? -17.746 -4.562 18.645 1.00 91.62 302 SER A CA 1
ATOM 2289 C C . SER A 1 302 ? -18.685 -3.686 19.477 1.00 91.62 302 SER A C 1
ATOM 2291 O O . SER A 1 302 ? -18.932 -2.526 19.141 1.00 91.62 302 SER A O 1
ATOM 2293 N N . SER A 1 303 ? -19.240 -4.250 20.552 1.00 90.06 303 SER A N 1
ATOM 2294 C CA . SER A 1 303 ? -20.005 -3.460 21.517 1.00 90.06 303 SER A CA 1
ATOM 2295 C C . SER A 1 303 ? -19.052 -2.561 22.308 1.00 90.06 303 SER A C 1
ATOM 2297 O O . SER A 1 303 ? -18.036 -3.067 22.801 1.00 90.06 303 SER A O 1
ATOM 2299 N N . PRO A 1 304 ? -19.363 -1.263 22.476 1.00 85.62 304 PRO A N 1
ATOM 2300 C CA . PRO A 1 304 ? -18.579 -0.407 23.351 1.00 85.62 304 PRO A CA 1
ATOM 2301 C C . PRO A 1 304 ? -18.623 -0.946 24.790 1.00 85.62 304 PRO A C 1
ATOM 2303 O O . PRO A 1 304 ? -19.611 -1.583 25.174 1.00 85.62 304 PRO A O 1
ATOM 2306 N N . PRO A 1 305 ? -17.573 -0.717 25.600 1.00 79.56 305 PRO A N 1
ATOM 2307 C CA . PRO A 1 305 ? -17.642 -1.019 27.023 1.00 79.56 305 PRO A CA 1
ATOM 2308 C C . PRO A 1 305 ? -18.834 -0.264 27.621 1.00 79.56 305 PRO A C 1
ATOM 2310 O O . PRO A 1 305 ? -18.989 0.930 27.367 1.00 79.56 305 PRO A O 1
ATOM 2313 N N . SER A 1 306 ? -19.690 -0.964 28.370 1.00 75.00 306 SER A N 1
ATOM 2314 C CA . SER A 1 306 ? -20.790 -0.329 29.098 1.00 75.00 306 SER A CA 1
ATOM 2315 C C . SER A 1 306 ? -20.201 0.741 30.008 1.00 75.00 306 SER A C 1
ATOM 2317 O O . SER A 1 306 ? -19.316 0.435 30.813 1.00 75.00 306 SER A O 1
ATOM 2319 N N . GLU A 1 307 ? -20.652 1.982 29.841 1.00 69.31 307 GLU A N 1
ATOM 2320 C CA . GLU A 1 307 ? -20.270 3.083 30.718 1.00 69.31 307 GLU A CA 1
ATOM 2321 C C . GLU A 1 307 ? -20.580 2.656 32.163 1.00 69.31 307 GLU A C 1
ATOM 2323 O O . GLU A 1 307 ? -21.647 2.076 32.394 1.00 69.31 307 GLU A O 1
ATOM 2328 N N . PRO A 1 308 ? -19.641 2.805 33.115 1.00 60.06 308 PRO A N 1
ATOM 2329 C CA . PRO A 1 308 ? -19.927 2.461 34.499 1.00 60.06 308 PRO A CA 1
ATOM 2330 C C . PRO A 1 308 ? -21.128 3.295 34.954 1.00 60.06 308 PRO A C 1
ATOM 2332 O O . PRO A 1 308 ? -21.092 4.520 34.840 1.00 60.06 308 PRO A O 1
ATOM 2335 N N . GLU A 1 309 ? -22.196 2.630 35.411 1.00 52.09 309 GLU A N 1
ATOM 2336 C CA . GLU A 1 309 ? -23.324 3.321 36.040 1.00 52.09 309 GLU A CA 1
ATOM 2337 C C . GLU A 1 309 ? -22.783 4.206 37.179 1.00 52.09 309 GLU A C 1
ATOM 2339 O O . GLU A 1 309 ? -21.922 3.740 37.936 1.00 52.09 309 GLU A O 1
ATOM 2344 N N . PRO A 1 310 ? -23.214 5.479 37.250 1.00 63.12 310 PRO A N 1
ATOM 2345 C CA . PRO A 1 310 ? -22.701 6.452 38.211 1.00 63.12 310 PRO A CA 1
ATOM 2346 C C . PRO A 1 310 ? -22.985 6.083 39.671 1.00 63.12 310 PRO A C 1
ATOM 2348 O O . PRO A 1 310 ? -24.042 5.471 39.949 1.00 63.12 310 PRO A O 1
#

Nearest PDB structures (foldseek):
  8sl0-assembly1_A  TM=4.207E-01  e=6.748E-07  Vitiosangium sp. GDMCC 1.1324
  4v2t-assembly1_A  TM=1.267E-01  e=3.697E-02  Pleurotus ostreatus
  6h04-assembly1_C  TM=1.651E-01  e=3.423E-01  Homo sapiens
  5fmw-assembly1_A  TM=1.650E-01  e=3.614E-01  Homo sapiens
  6h03-assembly1_G  TM=1.533E-01  e=1.070E+00  Homo sapiens

Secondary structure (DSSP, 8-state):
-------TTPPPP---HHHHHHHHHHHHHTTTSEEEEEEES---TTEEEEEE-S--TT---TT-EEEEEE---HHHHHHHHTTS------PPPPTT-SS----SSPPPPPTT--SPPPPEEE----EEEEEEEEEE-PPPSSS----EEEEEEEEEEEEE--EEEEE--HHHHHHHHHHHHHSTTTGGGGSHHHHHHHHHHHT-GGGG-EETTEESS-EEEEEEEEEEEEEEEEEEEEEEEEEEEE---------S------------EEEEEEEEEEEEEEEEEEEEEEEEEEEEEEPPPPPPPPPPP-

Solvent-accessible surface area (backbone atoms only — not comparable to full-atom values): 18880 Å² total; per-residue (Å²): 139,85,86,80,83,79,73,94,72,74,75,74,83,77,82,53,74,64,60,56,50,49,55,46,39,54,56,40,39,75,72,76,32,49,54,39,81,75,63,38,69,88,71,52,59,24,34,29,28,36,30,34,71,45,60,39,95,93,48,99,50,52,70,45,68,44,80,76,52,73,47,92,48,61,71,57,34,53,60,48,57,78,70,50,88,37,69,69,77,86,67,82,73,60,93,87,61,94,68,75,84,71,79,96,53,72,49,78,82,71,87,81,74,64,96,69,85,75,71,40,86,44,90,63,82,78,46,74,46,78,47,77,49,76,48,73,55,83,61,70,98,58,102,71,82,66,60,52,46,37,50,40,40,38,37,41,32,48,35,64,82,52,32,35,31,47,55,49,54,64,67,62,49,50,54,53,48,52,54,46,42,67,35,85,94,42,28,63,71,64,32,34,66,46,43,40,52,52,38,24,73,76,74,40,61,72,54,68,41,63,56,96,77,33,57,62,47,54,46,27,39,34,35,28,27,27,38,34,26,32,41,41,41,37,40,38,40,36,40,40,46,37,47,48,47,65,67,79,80,77,75,79,90,72,83,89,83,82,92,77,81,92,75,84,79,78,74,66,69,53,76,52,77,48,79,49,75,50,77,48,75,50,73,48,95,59,63,26,27,46,28,31,41,61,48,76,46,77,42,68,81,51,77,63,80,77,75,79,82,131

Foldseek 3Di:
DDDDPDPPPPDPDDDDVVNVVVLLQVQVVVVVFGFDPPFAPPDDFQWKKKAFPDDQPPDPRHGDIDTLDGGDCLVQQVVVVQPDFAFDDQDDDDPPDPDGDGDPHTDHPDPPDDSDRDKDWDDDPWDKDKDKDWDWDDDDPDPDDFTWIKTKIKIKTKDQPTKIKGFHDQVSQVVSVVVQCPDPVRVLSLAQVNRLVVCCVPPHVLQLDDDPQFGSTWMKMWRFGMFIWGFKMKMKIKIKTKTWGWDDDDDPDDDDDDDDDDDDPPGDIDIDIDIDMDMDMDGHPDITTGTTDTDMDTHDTDGRPPDPDD

Sequence (310 aa):
MILLLIRPFAAPATVTAEDVAQAWNESISRLGILPVFPPEEDLHVGDLWAVIASDAEGTPLLGKAVRLAHIDLRDLMHAAQQRQPRFPDTAARAAGDEFRRQPLIEVPPEEGATDAIRLTLAAFPGITIRHSRRIASASAPGWLSFGAARDELEEEEIRILLAETYGVSAAAAAGRLDEWCSAVSTRLLCTDAFARRTLALAVSKHVLEARDGRHTVPLQLRLVTRVFLMREIEQNRIRDSGADARAGAVAPNSTPGGASAGAALAEASFRQAGRTGITLRQVFERPVVFGFRAVTVALPPSSPPSEPEP

Mean predicted aligned error: 12.87 Å

Radius of gyration: 29.9 Å; Cα contacts (8 Å, |Δi|>4): 516; chains: 1; bounding box: 50×95×76 Å

Organism: NCBI:txid2545983

pLDDT: mean 77.29, std 20.99, range [30.17, 98.69]